Protein AF-A0A7X4BFT6-F1 (afdb_monomer_lite)

Radius of gyration: 25.76 Å; chains: 1; bounding box: 59×89×78 Å

pLDDT: mean 72.89, std 29.06, range [18.12, 98.44]

Secondary structure (DSSP, 8-state):
------------------------------------PPP-------------------------TTS------SS-TTTTT----TT--PPPGGGSHHHHHHH-TTT--HHHHHHHHHHHS--SS--SSTTSSHHHHHHHHHHHHHHHHHHHHTGGGT--BTTTB----PPP--SSPPP-S-HHHHHHHHHHHHHHTT-SEEEEEE--GGGS-SEEEPTTTSSEEE--S-TT--EEEEEE-PPPHHHHHTTTSTTTHHHHHHHHHHHHHHHHHHHHHHHHTT------STTS---PPP------------

Sequence (310 aa):
MLKYHTLSGRCQAGGGRPPARRPGRSGRRGRLLPQQRVGRLRFAMDSTSSPSRRAGSPMDDSTDPGRASATRSPVSDEAADFDIRDDFRRFSQRDDIFCRSFWDPEVRSHRSDMFYETYRTPKLTWRSVDGFTQRDYALRNASWHVTDIFAELRDGDDRREGFLDPYTTVREGPGSVLPVESPEEMAREIKHAAKTLGADLVGITGNDERWLYTHAYSRENEHEKPQEVSTDLGNVIVIAQSMDRELLRTAPSALSGTATGATYSRDTIVLLAIAQYITNLGYRAVASMNDWRWPSRSPSRPGWASTGAT

Foldseek 3Di:
DDDDDDDDDDDDDDDDDDDDDDDDDDDDDDDDDDDDDDDDDDDDDDDDDDDDDDDDDDDPPPPDPFQDDPDDWVQPCVNVVHDDDNNQGAAAQCPPLLLCCQPPPVRPDPVSVVVVCLLVDDPPDFDPDPLGGPVLLVLLNVLQVLQVCQLCVVVVVLGGDQAQAWGDPADAADPDAADDPDPVVVVVVLQVQLVVLPFPDKDKTFDDCSQFHCFTARPVVSDTDHHPDDSPGGMDMDGDDDFDPVQCVPPPGSNVSSSVSNRSSSLVSSLSSSQNVNSHNVDHDIRYHNSTGDDDDDPDPDDPPPPDDD

Structure (mmCIF, N/CA/C/O backbone):
data_AF-A0A7X4BFT6-F1
#
_entry.id   AF-A0A7X4BFT6-F1
#
loop_
_atom_site.group_PDB
_atom_site.id
_atom_site.type_symbol
_atom_site.label_atom_id
_atom_site.label_alt_id
_atom_site.label_comp_id
_atom_site.label_asym_id
_atom_site.label_entity_id
_atom_site.label_seq_id
_atom_site.pdbx_PDB_ins_code
_atom_site.Cartn_x
_atom_site.Cartn_y
_atom_site.Cartn_z
_atom_site.occupancy
_atom_site.B_iso_or_equiv
_atom_site.auth_seq_id
_atom_site.auth_comp_id
_atom_site.auth_asym_id
_atom_site.auth_atom_id
_atom_site.pdbx_PDB_model_num
ATOM 1 N N . MET A 1 1 ? 9.087 -9.918 -3.293 1.00 22.17 1 MET A N 1
ATOM 2 C CA . MET A 1 1 ? 10.463 -9.603 -3.742 1.00 22.17 1 MET A CA 1
ATOM 3 C C . MET A 1 1 ? 11.091 -10.868 -4.338 1.00 22.17 1 MET A C 1
ATOM 5 O O . MET A 1 1 ? 11.149 -11.867 -3.635 1.00 22.17 1 MET A O 1
ATOM 9 N N . LEU A 1 2 ? 11.498 -10.870 -5.616 1.00 18.73 2 LEU A N 1
ATOM 10 C CA . LEU A 1 2 ? 12.224 -11.985 -6.256 1.00 18.73 2 LEU A CA 1
ATOM 11 C C . LEU A 1 2 ? 13.693 -11.578 -6.469 1.00 18.73 2 LEU A C 1
ATOM 13 O O . LEU A 1 2 ? 13.954 -10.532 -7.058 1.00 18.73 2 LEU A O 1
ATOM 17 N N . LYS A 1 3 ? 14.645 -12.406 -6.018 1.00 18.12 3 LYS A N 1
ATOM 18 C CA . LYS A 1 3 ? 16.079 -12.286 -6.336 1.00 18.12 3 LYS A CA 1
ATOM 19 C C . LYS A 1 3 ? 16.427 -13.268 -7.459 1.00 18.12 3 LYS A C 1
ATOM 21 O O . LYS A 1 3 ? 16.129 -14.451 -7.331 1.00 18.12 3 LYS A O 1
ATOM 26 N N . TYR A 1 4 ? 17.120 -12.804 -8.499 1.00 23.53 4 TYR A N 1
ATOM 27 C CA . TYR A 1 4 ? 17.849 -13.669 -9.432 1.00 23.53 4 TYR A CA 1
ATOM 28 C C . TYR A 1 4 ? 19.350 -13.387 -9.333 1.00 23.53 4 TYR A C 1
ATOM 30 O O . TYR A 1 4 ? 19.787 -12.243 -9.457 1.00 23.53 4 TYR A O 1
ATOM 38 N N . HIS A 1 5 ? 20.133 -14.448 -9.137 1.00 18.84 5 HIS A N 1
ATOM 39 C CA . HIS A 1 5 ? 21.564 -14.465 -9.418 1.00 18.84 5 HIS A CA 1
ATOM 40 C C . HIS A 1 5 ? 21.769 -14.932 -10.861 1.00 18.84 5 HIS A C 1
ATOM 42 O O . HIS A 1 5 ? 21.295 -16.001 -11.236 1.00 18.84 5 HIS A O 1
ATOM 48 N N . THR A 1 6 ? 22.525 -14.168 -11.648 1.00 23.06 6 THR A N 1
ATOM 49 C CA . THR A 1 6 ? 23.095 -14.651 -12.913 1.00 23.06 6 THR A CA 1
ATOM 50 C C . THR A 1 6 ? 24.604 -14.478 -12.873 1.00 23.06 6 THR A C 1
ATOM 52 O O . THR A 1 6 ? 25.107 -13.363 -12.732 1.00 23.06 6 THR A O 1
ATOM 55 N N . LEU A 1 7 ? 25.293 -15.613 -12.981 1.00 21.53 7 LEU A N 1
ATOM 56 C CA . LEU A 1 7 ? 26.725 -15.753 -13.219 1.00 21.53 7 LEU A CA 1
ATOM 57 C C . LEU A 1 7 ? 27.085 -15.071 -14.546 1.00 21.53 7 LEU A C 1
ATOM 59 O O . LEU A 1 7 ? 26.496 -15.377 -15.582 1.00 21.53 7 LEU A O 1
ATOM 63 N N . SER A 1 8 ? 28.038 -14.138 -14.524 1.00 26.44 8 SER A N 1
ATOM 64 C CA . SER A 1 8 ? 28.547 -13.487 -15.729 1.00 26.44 8 SER A CA 1
ATOM 65 C C . SER A 1 8 ? 29.699 -14.291 -16.338 1.00 26.44 8 SER A C 1
ATOM 67 O O . SER A 1 8 ? 30.820 -14.308 -15.833 1.00 26.44 8 SER A O 1
ATOM 69 N N . GLY A 1 9 ? 29.427 -14.924 -17.480 1.00 21.36 9 GLY A N 1
ATOM 70 C CA . GLY A 1 9 ? 30.452 -15.242 -18.471 1.00 21.36 9 GLY A CA 1
ATOM 71 C C . GLY A 1 9 ? 30.888 -13.957 -19.181 1.00 21.36 9 GLY A C 1
ATOM 72 O O . GLY A 1 9 ? 30.053 -13.150 -19.591 1.00 21.36 9 GLY A O 1
ATOM 73 N N . ARG A 1 10 ? 32.201 -13.732 -19.267 1.00 22.66 10 ARG A N 1
ATOM 74 C CA . ARG A 1 10 ? 32.819 -12.563 -19.910 1.00 22.66 10 ARG A CA 1
ATOM 75 C C . ARG A 1 10 ? 32.616 -12.595 -21.427 1.00 22.66 10 ARG A C 1
ATOM 77 O O . ARG A 1 10 ? 32.958 -13.591 -22.050 1.00 22.66 10 ARG A O 1
ATOM 84 N N . CYS A 1 11 ? 32.256 -11.453 -22.011 1.00 23.81 11 CYS A N 1
ATOM 85 C CA . CYS A 1 11 ? 32.665 -11.081 -23.368 1.00 23.81 11 CYS A CA 1
ATOM 86 C C . CYS A 1 11 ? 33.078 -9.602 -23.384 1.00 23.81 11 CYS A C 1
ATOM 88 O O . CYS A 1 11 ? 32.318 -8.727 -22.974 1.00 23.81 11 CYS A O 1
ATOM 90 N N . GLN A 1 12 ? 34.314 -9.352 -23.820 1.00 24.42 12 GLN A N 1
ATOM 91 C CA . GLN A 1 12 ? 34.889 -8.035 -24.087 1.00 24.42 12 GLN A CA 1
ATOM 92 C C . GLN A 1 12 ? 34.472 -7.534 -25.477 1.00 24.42 12 GLN A C 1
ATOM 94 O O . GLN A 1 12 ? 34.568 -8.280 -26.444 1.00 24.42 12 GLN A O 1
ATOM 99 N N . ALA A 1 13 ? 34.117 -6.253 -25.563 1.00 27.83 13 ALA A N 1
ATOM 100 C CA . ALA A 1 13 ? 34.325 -5.334 -26.693 1.00 27.83 13 ALA A CA 1
ATOM 101 C C . ALA A 1 13 ? 33.942 -3.936 -26.152 1.00 27.83 13 ALA A C 1
ATOM 103 O O . ALA A 1 13 ? 32.920 -3.815 -25.489 1.00 27.83 13 ALA A O 1
ATOM 104 N N . GLY A 1 14 ? 34.700 -2.843 -26.240 1.00 22.50 14 GLY A N 1
ATOM 105 C CA . GLY A 1 14 ? 35.673 -2.419 -27.237 1.00 22.50 14 GLY A CA 1
ATOM 106 C C . GLY A 1 14 ? 35.083 -1.221 -27.995 1.00 22.50 14 GLY A C 1
ATOM 107 O O . GLY A 1 14 ? 34.263 -1.432 -28.877 1.00 22.50 14 GLY A O 1
ATOM 108 N N . GLY A 1 15 ? 35.493 0.015 -27.663 1.00 25.73 15 GLY A N 1
ATOM 109 C CA . GLY A 1 15 ? 35.395 1.158 -28.591 1.00 25.73 15 GLY A CA 1
ATOM 110 C C . GLY A 1 15 ? 34.730 2.456 -28.099 1.00 25.73 15 GLY A C 1
ATOM 111 O O . GLY A 1 15 ? 33.514 2.580 -28.108 1.00 25.73 15 GLY A O 1
ATOM 112 N N . GLY A 1 16 ? 35.565 3.454 -27.775 1.00 25.67 16 GLY A N 1
ATOM 113 C CA . GLY A 1 16 ? 35.525 4.805 -28.371 1.00 25.67 16 GLY A CA 1
ATOM 114 C C . GLY A 1 16 ? 34.399 5.795 -28.020 1.00 25.67 16 GLY A C 1
ATOM 115 O O . GLY A 1 16 ? 33.336 5.781 -28.626 1.00 25.67 16 GLY A O 1
ATOM 116 N N . ARG A 1 17 ? 34.712 6.785 -27.166 1.00 28.00 17 ARG A N 1
ATOM 117 C CA . ARG A 1 17 ? 34.063 8.120 -27.136 1.00 28.00 17 ARG A CA 1
ATOM 118 C C . ARG A 1 17 ? 34.694 9.056 -28.181 1.00 28.00 17 ARG A C 1
ATOM 120 O O . ARG A 1 17 ? 35.890 8.932 -28.440 1.00 28.00 17 ARG A O 1
ATOM 127 N N . PRO A 1 18 ? 33.950 10.070 -28.664 1.00 32.66 18 PRO A N 1
ATOM 128 C CA . PRO A 1 18 ? 34.399 11.463 -28.471 1.00 32.66 18 PRO A CA 1
ATOM 129 C C . PRO A 1 18 ? 33.254 12.468 -28.137 1.00 32.66 18 PRO A C 1
ATOM 131 O O . PRO A 1 18 ? 32.093 12.064 -28.076 1.00 32.66 18 PRO A O 1
ATOM 134 N N . PRO A 1 19 ? 33.561 13.752 -27.817 1.00 32.84 19 PRO A N 1
ATOM 135 C CA . PRO A 1 19 ? 32.800 14.543 -26.840 1.00 32.84 19 PRO A CA 1
ATOM 136 C C . PRO A 1 19 ? 31.962 15.735 -27.368 1.00 32.84 19 PRO A C 1
ATOM 138 O O . PRO A 1 19 ? 32.215 16.284 -28.432 1.00 32.84 19 PRO A O 1
ATOM 141 N N . ALA A 1 20 ? 31.037 16.156 -26.487 1.00 31.52 20 ALA A N 1
ATOM 142 C CA . ALA A 1 20 ? 30.555 17.503 -26.119 1.00 31.52 20 ALA A CA 1
ATOM 143 C C . ALA A 1 20 ? 30.094 18.540 -27.171 1.00 31.52 20 ALA A C 1
ATOM 145 O O . ALA A 1 20 ? 30.856 18.946 -28.041 1.00 31.52 20 ALA A O 1
ATOM 146 N N . ARG A 1 21 ? 28.922 19.155 -26.903 1.00 27.66 21 ARG A N 1
ATOM 147 C CA . ARG A 1 21 ? 28.660 20.609 -27.056 1.00 27.66 21 ARG A CA 1
ATOM 148 C C . ARG A 1 21 ? 27.380 21.057 -26.316 1.00 27.66 21 ARG A C 1
ATOM 150 O O . ARG A 1 21 ? 26.313 20.496 -26.525 1.00 27.66 21 ARG A O 1
ATOM 157 N N . ARG A 1 22 ? 27.506 22.092 -25.468 1.00 29.17 22 ARG A N 1
ATOM 158 C CA . ARG A 1 22 ? 26.428 23.000 -24.994 1.00 29.17 22 ARG A CA 1
ATOM 159 C C . ARG A 1 22 ? 26.351 24.209 -25.947 1.00 29.17 22 ARG A C 1
ATOM 161 O O . ARG A 1 22 ? 27.384 24.551 -26.525 1.00 29.17 22 ARG A O 1
ATOM 168 N N . PRO A 1 23 ? 25.184 24.858 -26.122 1.00 35.47 23 PRO A N 1
ATOM 169 C CA . PRO A 1 23 ? 24.820 26.093 -25.384 1.00 35.47 23 PRO A CA 1
ATOM 170 C C . PRO A 1 23 ? 23.297 26.121 -25.071 1.00 35.47 23 PRO A C 1
ATOM 172 O O . PRO A 1 23 ? 22.585 25.221 -25.481 1.00 35.47 23 PRO A O 1
ATOM 175 N N . GLY A 1 24 ? 22.658 27.041 -24.347 1.00 26.33 24 GLY A N 1
ATOM 176 C CA . GLY A 1 24 ? 22.956 28.366 -23.814 1.00 26.33 24 GLY A CA 1
ATOM 177 C C . GLY A 1 24 ? 21.690 28.886 -23.093 1.00 26.33 24 GLY A C 1
ATOM 178 O O . GLY A 1 24 ? 20.604 28.334 -23.241 1.00 26.33 24 GLY A O 1
ATOM 179 N N . ARG A 1 25 ? 21.869 29.907 -22.253 1.00 28.00 25 ARG A N 1
ATOM 180 C CA . ARG A 1 25 ? 20.949 30.406 -21.215 1.00 28.00 25 ARG A CA 1
ATOM 181 C C . ARG A 1 25 ? 19.556 30.855 -21.684 1.00 28.00 25 ARG A C 1
ATOM 183 O O . ARG A 1 25 ? 19.413 31.628 -22.624 1.00 28.00 25 ARG A O 1
ATOM 190 N N . SER A 1 26 ? 18.577 30.488 -20.860 1.00 28.27 26 SER A N 1
ATOM 191 C CA . SER A 1 26 ? 17.234 31.052 -20.725 1.00 28.27 26 SER A CA 1
ATOM 192 C C . SER A 1 26 ? 17.245 32.444 -20.085 1.00 28.27 26 SER A C 1
ATOM 194 O O . SER A 1 26 ? 17.932 32.674 -19.088 1.00 28.27 26 SER A O 1
ATOM 196 N N . GLY A 1 27 ? 16.390 33.339 -20.575 1.00 26.56 27 GLY A N 1
ATOM 197 C CA . GLY A 1 27 ? 16.045 34.572 -19.882 1.00 26.56 27 GLY A CA 1
ATOM 198 C C . GLY A 1 27 ? 14.736 35.143 -20.403 1.00 26.56 27 GLY A C 1
ATOM 199 O O . GLY A 1 27 ? 14.731 35.789 -21.442 1.00 26.56 27 GLY A O 1
ATOM 200 N N . ARG A 1 28 ? 13.638 34.942 -19.668 1.00 28.75 28 ARG A N 1
ATOM 201 C CA . ARG A 1 28 ? 12.486 35.854 -19.668 1.00 28.75 28 ARG A CA 1
ATOM 202 C C . ARG A 1 28 ? 11.710 35.705 -18.362 1.00 28.75 28 ARG A C 1
ATOM 204 O O . ARG A 1 28 ? 11.281 34.622 -17.988 1.00 28.75 28 ARG A O 1
ATOM 211 N N . ARG A 1 29 ? 11.614 36.836 -17.663 1.00 27.88 29 ARG A N 1
ATOM 212 C CA . ARG A 1 29 ? 10.881 37.055 -16.417 1.00 27.88 29 ARG A CA 1
ATOM 213 C C . ARG A 1 29 ? 9.381 37.086 -16.711 1.00 27.88 29 ARG A C 1
ATOM 215 O O . ARG A 1 29 ? 8.966 37.827 -17.596 1.00 27.88 29 ARG A O 1
ATOM 222 N N . GLY A 1 30 ? 8.594 36.374 -15.913 1.00 27.38 30 GLY A N 1
ATOM 223 C CA . GLY A 1 30 ? 7.155 36.582 -15.767 1.00 27.38 30 GLY A CA 1
ATOM 224 C C . GLY A 1 30 ? 6.844 36.823 -14.294 1.00 27.38 30 GLY A C 1
ATOM 225 O O . GLY A 1 30 ? 6.956 35.911 -13.485 1.00 27.38 30 GLY A O 1
ATOM 226 N N . ARG A 1 31 ? 6.523 38.073 -13.942 1.00 25.41 31 ARG A N 1
ATOM 227 C CA . ARG A 1 31 ? 5.899 38.441 -12.664 1.00 25.41 31 ARG A CA 1
ATOM 228 C C . ARG A 1 31 ? 4.430 38.035 -12.720 1.00 25.41 31 ARG A C 1
ATOM 230 O O . ARG A 1 31 ? 3.764 38.434 -13.668 1.00 25.41 31 ARG A O 1
ATOM 237 N N . LEU A 1 32 ? 3.927 37.390 -11.672 1.00 26.50 32 LEU A N 1
ATOM 238 C CA . LEU A 1 32 ? 2.518 37.431 -11.278 1.00 26.50 32 LEU A CA 1
ATOM 239 C C . LEU A 1 32 ? 2.424 37.508 -9.744 1.00 26.50 32 LEU A C 1
ATOM 241 O O . LEU A 1 32 ? 3.335 37.113 -9.024 1.00 26.50 32 LEU A O 1
ATOM 245 N N . LEU A 1 33 ? 1.367 38.188 -9.316 1.00 25.41 33 LEU A N 1
ATOM 246 C CA . LEU A 1 33 ? 1.163 38.954 -8.083 1.00 25.41 33 LEU A CA 1
ATOM 247 C C . LEU A 1 33 ? 0.735 38.097 -6.864 1.00 25.41 33 LEU A C 1
ATOM 249 O O . LEU A 1 33 ? 0.430 36.919 -7.030 1.00 25.41 33 LEU A O 1
ATOM 253 N N . PRO A 1 34 ? 0.730 38.668 -5.638 1.00 23.83 34 PRO A N 1
ATOM 254 C CA . PRO A 1 34 ? 0.721 37.912 -4.387 1.00 23.83 34 PRO A CA 1
ATOM 255 C C . PRO A 1 34 ? -0.692 37.510 -3.947 1.00 23.83 34 PRO A C 1
ATOM 257 O O . PRO A 1 34 ? -1.584 38.353 -3.856 1.00 23.83 34 PRO A O 1
ATOM 260 N N . GLN A 1 35 ? -0.878 36.237 -3.592 1.00 26.59 35 GLN A N 1
ATOM 261 C CA . GLN A 1 35 ? -2.076 35.768 -2.896 1.00 26.59 35 GLN A CA 1
ATOM 262 C C . GLN A 1 35 ? -1.846 35.793 -1.380 1.00 26.59 35 GLN A C 1
ATOM 264 O O . GLN A 1 35 ? -1.095 35.011 -0.809 1.00 26.59 35 GLN A O 1
ATOM 269 N N . GLN A 1 36 ? -2.433 36.832 -0.793 1.00 24.69 36 GLN A N 1
ATOM 270 C CA . GLN A 1 36 ? -3.153 36.904 0.477 1.00 24.69 36 GLN A CA 1
ATOM 271 C C . GLN A 1 36 ? -2.744 35.980 1.639 1.00 24.69 36 GLN A C 1
ATOM 273 O O . GLN A 1 36 ? -2.943 34.769 1.649 1.00 24.69 36 GLN A O 1
ATOM 278 N N . ARG A 1 37 ? -2.288 36.649 2.706 1.00 23.25 37 ARG A N 1
ATOM 279 C CA . ARG A 1 37 ? -2.243 36.156 4.084 1.00 23.25 37 ARG A CA 1
ATOM 280 C C . ARG A 1 37 ? -3.656 35.801 4.552 1.00 23.25 37 ARG A C 1
ATOM 282 O O . ARG A 1 37 ? -4.514 36.679 4.586 1.00 23.25 37 ARG A O 1
ATOM 289 N N . VAL A 1 38 ? -3.851 34.575 5.025 1.00 25.00 38 VAL A N 1
ATOM 290 C CA . VAL A 1 38 ? -4.983 34.225 5.891 1.00 25.00 38 VAL A CA 1
ATOM 291 C C . VAL A 1 38 ? -4.451 34.107 7.315 1.00 25.00 38 VAL A C 1
ATOM 293 O O . VAL A 1 38 ? -3.547 33.323 7.604 1.00 25.00 38 VAL A O 1
ATOM 296 N N . GLY A 1 39 ? -4.953 34.981 8.186 1.00 20.97 39 GLY A N 1
ATOM 297 C CA . GLY A 1 39 ? -4.575 35.055 9.589 1.00 20.97 39 GLY A CA 1
ATOM 298 C C . GLY A 1 39 ? -5.041 33.827 10.367 1.00 20.97 39 GLY A C 1
ATOM 299 O O . GLY A 1 39 ? -6.190 33.411 10.260 1.00 20.97 39 GLY A O 1
ATOM 300 N N . ARG A 1 40 ? -4.153 33.273 11.198 1.00 22.55 40 ARG A N 1
ATOM 301 C CA . ARG A 1 40 ? -4.547 32.372 12.284 1.00 22.55 40 ARG A CA 1
ATOM 302 C C . ARG A 1 40 ? -5.015 33.214 13.464 1.00 22.55 40 ARG A C 1
ATOM 304 O O . ARG A 1 40 ? -4.204 33.831 14.151 1.00 22.55 40 ARG A O 1
ATOM 311 N N . LEU A 1 41 ? -6.323 33.215 13.687 1.00 20.28 41 LEU A N 1
ATOM 312 C CA . LEU A 1 41 ? -6.931 33.657 14.933 1.00 20.28 41 LEU A CA 1
ATOM 313 C C . LEU A 1 41 ? -6.592 32.608 16.008 1.00 20.28 41 LEU A C 1
ATOM 315 O O . LEU A 1 41 ? -6.958 31.443 15.879 1.00 20.28 41 LEU A O 1
ATOM 319 N N . ARG A 1 42 ? -5.829 33.002 17.032 1.00 21.42 42 ARG A N 1
ATOM 320 C CA . ARG A 1 42 ? -5.583 32.192 18.232 1.00 21.42 42 ARG A CA 1
ATOM 321 C C . ARG A 1 42 ? -6.608 32.596 19.285 1.00 21.42 42 ARG A C 1
ATOM 323 O O . ARG A 1 42 ? -6.616 33.754 19.688 1.00 21.42 42 ARG A O 1
ATOM 330 N N . PHE A 1 43 ? -7.413 31.650 19.755 1.00 21.16 43 PHE A N 1
ATOM 331 C CA . PHE A 1 43 ? -8.083 31.765 21.046 1.00 21.16 43 PHE A CA 1
ATOM 332 C C . PHE A 1 43 ? -7.354 30.857 22.035 1.00 21.16 43 PHE A C 1
ATOM 334 O O . PHE A 1 43 ? -7.278 29.648 21.838 1.00 21.16 43 PHE A O 1
ATOM 341 N N . ALA A 1 44 ? -6.777 31.475 23.062 1.00 21.36 44 ALA A N 1
ATOM 342 C CA . ALA A 1 44 ? -6.305 30.821 24.269 1.00 21.36 44 ALA A CA 1
ATOM 343 C C . ALA A 1 44 ? -7.340 31.100 25.364 1.00 21.36 44 ALA A C 1
ATOM 345 O O . ALA A 1 44 ? -7.754 32.248 25.528 1.00 21.36 44 ALA A O 1
ATOM 346 N N . MET A 1 45 ? -7.750 30.071 26.101 1.00 22.94 45 MET A N 1
ATOM 347 C CA . MET A 1 45 ? -8.300 30.256 27.440 1.00 22.94 45 MET A CA 1
ATOM 348 C C . MET A 1 45 ? -7.330 29.634 28.434 1.00 22.94 45 MET A C 1
ATOM 350 O O . MET A 1 45 ? -7.073 28.432 28.400 1.00 22.94 45 MET A O 1
ATOM 354 N N . ASP A 1 46 ? -6.786 30.506 29.277 1.00 21.84 46 ASP A N 1
ATOM 355 C CA . ASP A 1 46 ? -6.078 30.184 30.505 1.00 21.84 46 ASP A CA 1
ATOM 356 C C . ASP A 1 46 ? -7.054 29.636 31.549 1.00 21.84 46 ASP A C 1
ATOM 358 O O . ASP A 1 46 ? -8.128 30.198 31.772 1.00 21.84 46 ASP A O 1
ATOM 362 N N . SER A 1 47 ? -6.611 28.631 32.296 1.00 24.25 47 SER A N 1
ATOM 363 C CA . SER A 1 47 ? -6.976 28.521 33.706 1.00 24.25 47 SER A CA 1
ATOM 364 C C . SER A 1 47 ? -5.783 27.986 34.491 1.00 24.25 47 SER A C 1
ATOM 366 O O . SER A 1 47 ? -5.436 26.806 34.444 1.00 24.25 47 SER A O 1
ATOM 368 N N . THR A 1 48 ? -5.138 28.910 35.189 1.00 23.12 48 THR A N 1
ATOM 369 C CA . THR A 1 48 ? -4.072 28.725 36.169 1.00 23.12 48 THR A CA 1
ATOM 370 C C . THR A 1 48 ? -4.569 28.024 37.434 1.00 23.12 48 THR A C 1
ATOM 372 O O . THR A 1 48 ? -5.569 28.467 37.992 1.00 23.12 48 THR A O 1
ATOM 375 N N . SER A 1 49 ? -3.799 27.067 37.969 1.00 24.67 49 SER A N 1
ATOM 376 C CA . SER A 1 49 ? -3.371 27.081 39.384 1.00 24.67 49 SER A CA 1
ATOM 377 C C . S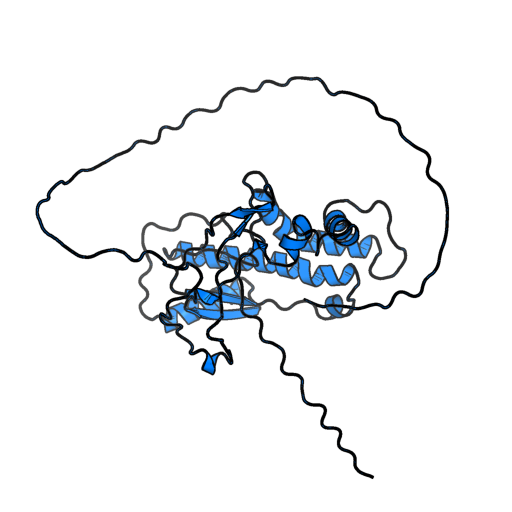ER A 1 49 ? -2.432 25.910 39.738 1.00 24.67 49 SER A C 1
ATOM 379 O O . SER A 1 49 ? -2.755 24.743 39.550 1.00 24.67 49 SER A O 1
ATOM 381 N N . SER A 1 50 ? -1.281 26.257 40.309 1.00 23.73 50 SER A N 1
ATOM 382 C CA . SER A 1 50 ? -0.353 25.483 41.167 1.00 23.73 50 SER A CA 1
ATOM 383 C C . SER A 1 50 ? -0.025 26.407 42.367 1.00 23.73 50 SER A C 1
ATOM 385 O O . SER A 1 50 ? -0.334 27.596 42.220 1.00 23.73 50 SER A O 1
ATOM 387 N N . PRO A 1 51 ? 0.596 26.006 43.514 1.00 39.91 51 PRO A N 1
ATOM 388 C CA . PRO A 1 51 ? 1.657 24.985 43.724 1.00 39.91 51 PRO A CA 1
ATOM 389 C C . PRO A 1 51 ? 1.468 24.167 45.056 1.00 39.91 51 PRO A C 1
ATOM 391 O O . PRO A 1 51 ? 0.431 24.296 45.684 1.00 39.91 51 PRO A O 1
ATOM 394 N N . SER A 1 52 ? 2.331 23.290 45.614 1.00 25.22 52 SER A N 1
ATOM 395 C CA . SER A 1 52 ? 3.802 23.206 45.681 1.00 25.22 52 SER A CA 1
ATOM 396 C C . SER A 1 52 ? 4.329 21.886 46.328 1.00 25.22 52 SER A C 1
ATOM 398 O O . SER A 1 52 ? 3.689 21.400 47.254 1.00 25.22 52 SER A O 1
ATOM 400 N N . ARG A 1 53 ? 5.566 21.479 45.939 1.00 27.42 53 ARG A N 1
ATOM 401 C CA . ARG A 1 53 ? 6.699 20.834 46.699 1.00 27.42 53 ARG A CA 1
ATOM 402 C C . ARG A 1 53 ? 6.512 19.397 47.267 1.00 27.42 53 ARG A C 1
ATOM 404 O O . ARG A 1 53 ? 5.471 19.100 47.813 1.00 27.42 53 ARG A O 1
ATOM 411 N N . ARG A 1 54 ? 7.491 18.463 47.276 1.00 26.47 54 ARG A N 1
ATOM 412 C CA . ARG A 1 54 ? 8.974 18.496 47.153 1.00 26.47 54 ARG A CA 1
ATOM 413 C C . ARG A 1 54 ? 9.567 17.074 46.902 1.00 26.47 54 ARG A C 1
ATOM 415 O O . ARG A 1 54 ? 9.061 16.117 47.463 1.00 26.47 54 ARG A O 1
ATOM 422 N N . ALA A 1 55 ? 10.719 17.051 46.211 1.00 26.00 55 ALA A N 1
ATOM 423 C CA . ALA A 1 55 ? 11.929 16.204 46.360 1.00 26.00 55 ALA A CA 1
ATOM 424 C C . ALA A 1 55 ? 11.962 14.684 46.022 1.00 26.00 55 ALA A C 1
ATOM 426 O O . ALA A 1 55 ? 11.489 13.862 46.793 1.00 26.00 55 ALA A O 1
ATOM 427 N N . GLY A 1 56 ? 12.776 14.342 45.002 1.00 23.45 56 GLY A N 1
ATOM 428 C CA . GLY A 1 56 ? 13.961 13.476 45.181 1.00 23.45 56 GLY A CA 1
ATOM 429 C C . GLY A 1 56 ? 14.014 12.116 44.460 1.00 23.45 56 GLY A C 1
ATOM 430 O O . GLY A 1 56 ? 13.543 11.140 45.029 1.00 23.45 56 GLY A O 1
ATOM 431 N N . SER A 1 57 ? 14.686 12.035 43.296 1.00 27.97 57 SER A N 1
ATOM 432 C CA . SER A 1 57 ? 15.715 11.025 42.895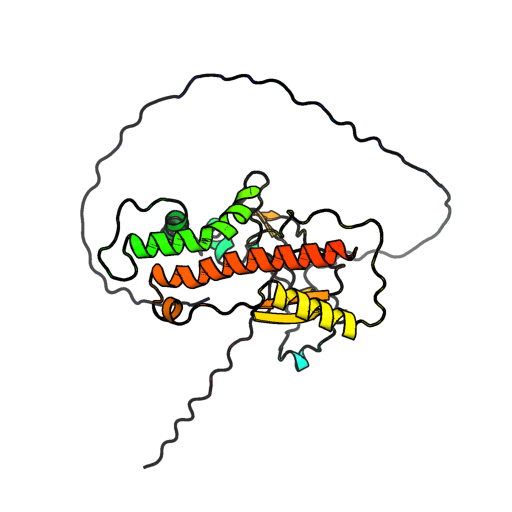 1.00 27.97 57 SER A CA 1
ATOM 433 C C . SER A 1 57 ? 15.933 11.009 41.362 1.00 27.97 57 SER A C 1
ATOM 435 O O . SER A 1 57 ? 15.034 11.427 40.634 1.00 27.97 57 SER A O 1
ATOM 437 N N . PRO A 1 58 ? 17.134 10.642 40.863 1.00 31.50 58 PRO A N 1
ATOM 438 C CA . PRO A 1 58 ? 17.634 11.087 39.561 1.00 31.50 58 PRO A CA 1
ATOM 439 C C . PRO A 1 58 ? 17.150 10.231 38.383 1.00 31.50 58 PRO A C 1
ATOM 441 O O . PRO A 1 58 ? 17.025 9.014 38.492 1.00 31.50 58 PRO A O 1
ATOM 444 N N . MET A 1 59 ? 16.916 10.910 37.257 1.00 26.59 59 MET A N 1
ATOM 445 C CA . MET A 1 59 ? 16.601 10.321 35.959 1.00 26.59 59 MET A CA 1
ATOM 446 C C . MET A 1 59 ? 17.824 9.611 35.368 1.00 26.59 59 MET A C 1
ATOM 448 O O . MET A 1 59 ? 18.846 10.248 35.115 1.00 26.59 59 MET A O 1
ATOM 452 N N . ASP A 1 60 ? 17.679 8.315 35.113 1.00 28.86 60 ASP A N 1
ATOM 453 C CA . ASP A 1 60 ? 18.357 7.619 34.021 1.00 28.86 60 ASP A CA 1
ATOM 454 C C . ASP A 1 60 ? 17.419 7.711 32.810 1.00 28.86 60 ASP A C 1
ATOM 456 O O . ASP A 1 60 ? 16.439 6.974 32.709 1.00 28.86 60 ASP A O 1
ATOM 460 N N . ASP A 1 61 ? 17.650 8.716 31.965 1.00 34.50 61 ASP A N 1
ATOM 461 C CA . ASP A 1 61 ? 17.000 8.841 30.662 1.00 34.50 61 ASP A CA 1
ATOM 462 C C . ASP A 1 61 ? 17.920 8.219 29.610 1.00 34.50 61 ASP A C 1
ATOM 464 O O . ASP A 1 61 ? 18.744 8.879 28.975 1.00 34.50 61 ASP A O 1
ATOM 468 N N . SER A 1 62 ? 17.806 6.903 29.480 1.00 31.69 62 SER A N 1
ATOM 469 C CA . SER A 1 62 ? 18.284 6.145 28.329 1.00 31.69 62 SER A CA 1
ATOM 470 C C . SER A 1 62 ? 17.133 5.309 27.773 1.00 31.69 62 SER A C 1
ATOM 472 O O . SER A 1 62 ? 17.177 4.084 27.672 1.00 31.69 62 SER A O 1
ATOM 474 N N . THR A 1 63 ? 16.049 5.996 27.415 1.00 36.12 63 THR A N 1
ATOM 475 C CA . THR A 1 63 ? 14.929 5.373 26.710 1.00 36.12 63 THR A CA 1
ATOM 476 C C . THR A 1 63 ? 15.331 5.169 25.246 1.00 36.12 63 THR A C 1
ATOM 478 O O . THR A 1 63 ? 15.193 6.069 24.422 1.00 36.12 63 THR A O 1
ATOM 481 N N . ASP A 1 64 ? 15.887 3.997 24.922 1.00 38.78 64 ASP A N 1
ATOM 482 C CA . ASP A 1 64 ? 16.116 3.558 23.540 1.00 38.78 64 ASP A CA 1
ATOM 483 C C . ASP A 1 64 ? 14.766 3.529 22.792 1.00 38.78 64 ASP A C 1
ATOM 485 O O . ASP A 1 64 ? 13.911 2.698 23.123 1.00 38.78 64 ASP A O 1
ATOM 489 N N . PRO A 1 65 ? 14.543 4.388 21.777 1.00 42.41 65 PRO A N 1
ATOM 490 C CA . PRO A 1 65 ? 13.298 4.397 21.010 1.00 42.41 65 PRO A CA 1
ATOM 491 C C . PRO A 1 65 ? 13.081 3.098 20.207 1.00 42.41 65 PRO A C 1
ATOM 493 O O . PRO A 1 65 ? 12.026 2.917 19.599 1.00 42.41 65 PRO A O 1
ATOM 496 N N . GLY A 1 66 ? 14.063 2.186 20.191 1.00 39.28 66 GLY A N 1
ATOM 497 C CA . GLY A 1 66 ? 14.013 0.898 19.507 1.00 39.28 66 GLY A CA 1
ATOM 498 C C . GLY A 1 66 ? 13.428 -0.271 20.305 1.00 39.28 66 GLY A C 1
ATOM 499 O O . GLY A 1 66 ? 13.160 -1.310 19.696 1.00 39.28 66 GLY A O 1
ATOM 500 N N . ARG A 1 67 ? 13.209 -0.152 21.625 1.00 41.09 67 ARG A N 1
ATOM 501 C CA . ARG A 1 67 ? 12.720 -1.273 22.450 1.00 41.09 67 ARG A CA 1
ATOM 502 C C . ARG A 1 67 ? 11.210 -1.173 22.673 1.00 41.09 67 ARG A C 1
ATOM 504 O O . ARG A 1 67 ? 10.743 -0.467 23.560 1.00 41.09 67 ARG A O 1
ATOM 511 N N . ALA A 1 68 ? 10.440 -1.883 21.850 1.00 45.72 68 ALA A N 1
ATOM 512 C CA . ALA A 1 68 ? 8.983 -1.908 21.947 1.00 45.72 68 ALA A CA 1
ATOM 513 C C . ALA A 1 68 ? 8.521 -2.459 23.313 1.00 45.72 68 ALA A C 1
ATOM 515 O O . ALA A 1 68 ? 8.847 -3.587 23.682 1.00 45.72 68 ALA A O 1
ATOM 516 N N . SER A 1 69 ? 7.737 -1.670 24.055 1.00 40.81 69 SER A N 1
ATOM 517 C CA . SER A 1 69 ? 6.946 -2.160 25.188 1.00 40.81 69 SER A CA 1
ATOM 518 C C . SER A 1 69 ? 5.840 -3.061 24.643 1.00 40.81 69 SER A C 1
ATOM 520 O O . SER A 1 69 ? 4.982 -2.608 23.885 1.00 40.81 69 SER A O 1
ATOM 522 N N . ALA A 1 70 ? 5.874 -4.341 25.013 1.00 46.22 70 ALA A N 1
ATOM 523 C CA . ALA A 1 70 ? 4.886 -5.343 24.634 1.00 46.22 70 ALA A CA 1
ATOM 524 C C . ALA A 1 70 ? 3.514 -5.007 25.242 1.00 46.22 70 ALA A C 1
ATOM 526 O O . ALA A 1 70 ? 3.168 -5.458 26.333 1.00 46.22 70 ALA A O 1
ATOM 527 N N . THR A 1 71 ? 2.716 -4.210 24.535 1.00 41.47 71 THR A N 1
ATOM 528 C CA . THR A 1 71 ? 1.359 -3.859 24.961 1.00 41.47 71 THR A CA 1
ATOM 529 C C . THR A 1 71 ? 0.352 -4.304 23.900 1.00 41.47 71 THR A C 1
ATOM 531 O O . THR A 1 71 ? 0.112 -3.611 22.924 1.00 41.47 71 THR A O 1
ATOM 534 N N . ARG A 1 72 ? -0.208 -5.502 24.144 1.00 42.78 72 ARG A N 1
ATOM 535 C CA . ARG A 1 72 ? -1.448 -6.104 23.604 1.00 42.78 72 ARG A CA 1
ATOM 536 C C . ARG A 1 72 ? -1.665 -6.055 22.081 1.00 42.78 72 ARG A C 1
ATOM 538 O O . ARG A 1 72 ? -2.418 -5.229 21.579 1.00 42.78 72 ARG A O 1
ATOM 545 N N . SER A 1 73 ? -1.167 -7.082 21.391 1.00 45.91 73 SER A N 1
ATOM 546 C CA . SER A 1 73 ? -1.719 -7.512 20.097 1.00 45.91 73 SER A CA 1
ATOM 547 C C . SER A 1 73 ? -2.961 -8.401 20.334 1.00 45.91 73 SER A C 1
ATOM 549 O O . SER A 1 73 ? -2.910 -9.263 21.216 1.00 45.91 73 SER A O 1
ATOM 551 N N . PRO A 1 74 ? -4.100 -8.219 19.631 1.00 51.91 74 PRO A N 1
ATOM 552 C CA . PRO A 1 74 ? -5.305 -9.037 19.838 1.00 51.91 74 PRO A CA 1
ATOM 553 C C . PRO A 1 74 ? -5.208 -10.454 19.247 1.00 51.91 74 PRO A C 1
ATOM 555 O O . PRO A 1 74 ? -6.086 -11.278 19.493 1.00 51.91 74 PRO A O 1
ATOM 558 N N . VAL A 1 75 ? -4.139 -10.751 18.504 1.00 60.59 75 VAL A N 1
ATOM 559 C CA . VAL A 1 75 ? -3.736 -12.099 18.090 1.00 60.59 75 VAL A CA 1
ATOM 560 C C . VAL A 1 75 ? -2.370 -12.343 18.721 1.00 60.59 75 VAL A C 1
ATOM 562 O O . VAL A 1 75 ? -1.481 -11.504 18.574 1.00 60.59 75 VAL A O 1
ATOM 565 N N . SER A 1 76 ? -2.208 -13.434 19.471 1.00 72.19 76 SER A N 1
ATOM 566 C CA . SER A 1 76 ? -0.895 -13.763 20.032 1.00 72.19 76 SER A CA 1
ATOM 567 C C . SER A 1 76 ? 0.080 -14.103 18.898 1.00 72.19 76 SER A C 1
ATOM 569 O O . SER A 1 76 ? -0.347 -14.564 17.836 1.00 72.19 76 SER A O 1
ATOM 571 N N . ASP A 1 77 ? 1.377 -13.871 19.095 1.00 83.81 77 ASP A N 1
ATOM 572 C CA . ASP A 1 77 ? 2.390 -14.154 18.068 1.00 83.81 77 ASP A CA 1
ATOM 573 C C . ASP A 1 77 ? 2.341 -15.619 17.617 1.00 83.81 77 ASP A C 1
ATOM 575 O O . ASP A 1 77 ? 2.478 -15.914 16.432 1.00 83.81 77 ASP A O 1
ATOM 579 N N . GLU A 1 78 ? 2.010 -16.527 18.536 1.00 81.38 78 GLU A N 1
ATOM 580 C CA . GLU A 1 78 ? 1.817 -17.949 18.258 1.00 81.38 78 GLU A CA 1
ATOM 581 C C . GLU A 1 78 ? 0.636 -18.196 17.313 1.00 81.38 78 GLU A C 1
ATOM 583 O O . GLU A 1 78 ? 0.735 -19.005 16.393 1.00 81.38 78 GLU A O 1
ATOM 588 N N . ALA A 1 79 ? -0.481 -17.487 17.500 1.00 83.19 79 ALA A N 1
ATOM 589 C CA . ALA A 1 79 ? -1.638 -17.597 16.614 1.00 83.19 79 ALA A CA 1
ATOM 590 C C . ALA A 1 79 ? -1.362 -17.009 15.217 1.00 83.19 79 ALA A C 1
ATOM 592 O O . ALA A 1 79 ? -1.996 -17.420 14.242 1.00 83.19 79 ALA A O 1
ATOM 593 N N . ALA A 1 80 ? -0.408 -16.079 15.113 1.00 82.12 80 ALA A N 1
ATOM 594 C CA . ALA A 1 80 ? 0.081 -15.529 13.852 1.00 82.12 80 ALA A CA 1
ATOM 595 C C . ALA A 1 80 ? 1.254 -16.324 13.236 1.00 82.12 80 ALA A C 1
ATOM 597 O O . ALA A 1 80 ? 1.680 -15.989 12.128 1.00 82.12 80 ALA A O 1
ATOM 598 N N . ASP A 1 81 ? 1.742 -17.380 13.905 1.00 87.19 81 ASP A N 1
ATOM 599 C CA . ASP A 1 81 ? 2.923 -18.163 13.500 1.00 87.19 81 ASP A CA 1
ATOM 600 C C . ASP A 1 81 ? 4.182 -17.278 13.356 1.00 87.19 81 ASP A C 1
ATOM 602 O O . ASP A 1 81 ? 4.991 -17.429 12.435 1.00 87.19 81 ASP A O 1
ATOM 606 N N . PHE A 1 82 ? 4.321 -16.292 14.250 1.00 88.19 82 PHE A N 1
ATOM 607 C CA . PHE A 1 82 ? 5.478 -15.408 14.332 1.00 88.19 82 PHE A CA 1
ATOM 608 C C . PHE A 1 82 ? 6.446 -15.865 15.427 1.00 88.19 82 PHE A C 1
ATOM 610 O O . PHE A 1 82 ? 6.099 -15.928 16.600 1.00 88.19 82 PHE A O 1
ATOM 617 N N . ASP A 1 83 ? 7.696 -16.115 15.034 1.00 89.50 83 ASP A N 1
ATOM 618 C CA . ASP A 1 83 ? 8.834 -16.280 15.944 1.00 89.50 83 ASP A CA 1
ATOM 619 C C . ASP A 1 83 ? 9.552 -14.927 16.089 1.00 89.50 83 ASP A C 1
ATOM 621 O O . ASP A 1 83 ? 10.401 -14.558 15.267 1.00 89.50 83 ASP A O 1
ATOM 625 N N . ILE A 1 84 ? 9.128 -14.132 17.079 1.00 86.94 84 ILE A N 1
ATOM 626 C CA . ILE A 1 84 ? 9.697 -12.809 17.362 1.00 86.94 84 ILE A CA 1
ATOM 627 C C . ILE A 1 84 ? 10.822 -12.954 18.381 1.00 86.94 84 ILE A C 1
ATOM 629 O O . ILE A 1 84 ? 10.608 -13.361 19.519 1.00 86.94 84 ILE A O 1
ATOM 633 N N . ARG A 1 85 ? 12.031 -12.576 17.971 1.00 90.12 85 ARG A N 1
ATOM 634 C CA . ARG A 1 85 ? 13.218 -12.611 18.828 1.00 90.12 85 ARG A CA 1
ATOM 635 C C . ARG A 1 85 ? 13.288 -11.400 19.754 1.00 90.12 85 ARG A C 1
ATOM 637 O O . ARG A 1 85 ? 12.800 -10.324 19.415 1.00 90.12 85 ARG A O 1
ATOM 644 N N . ASP A 1 86 ? 14.001 -11.555 20.867 1.00 90.69 86 ASP A N 1
ATOM 645 C CA . ASP A 1 86 ? 14.219 -10.495 21.864 1.00 90.69 86 ASP A CA 1
ATOM 646 C C . ASP A 1 86 ? 14.954 -9.261 21.313 1.00 90.69 86 ASP A C 1
ATOM 648 O O . ASP A 1 86 ? 14.851 -8.166 21.868 1.00 90.69 86 ASP A O 1
ATOM 652 N N . ASP A 1 87 ? 15.715 -9.429 20.229 1.00 92.56 87 ASP A N 1
ATOM 653 C CA . ASP A 1 87 ? 16.449 -8.365 19.546 1.00 92.56 87 ASP A CA 1
ATOM 654 C C . ASP A 1 87 ? 15.653 -7.709 18.408 1.00 92.56 87 ASP A C 1
ATOM 656 O O . ASP A 1 87 ? 16.193 -6.856 17.699 1.00 92.56 87 ASP A O 1
ATOM 660 N N . PHE A 1 88 ? 14.378 -8.075 18.227 1.00 92.19 88 PHE A N 1
ATOM 661 C CA . PHE A 1 88 ? 13.523 -7.468 17.217 1.00 92.19 88 PHE A CA 1
ATOM 662 C C . PHE A 1 88 ? 13.389 -5.961 17.449 1.00 92.19 88 PHE A C 1
ATOM 664 O O . PHE A 1 88 ? 13.031 -5.494 18.532 1.00 92.19 88 PHE A O 1
ATOM 671 N N . ARG A 1 89 ? 13.621 -5.192 16.384 1.00 91.62 89 ARG A N 1
ATOM 672 C CA . ARG A 1 89 ? 13.446 -3.740 16.363 1.00 91.62 89 ARG A CA 1
ATOM 673 C C . ARG A 1 89 ? 12.530 -3.347 15.220 1.00 91.62 89 ARG A C 1
ATOM 675 O O . ARG A 1 89 ? 12.523 -3.974 14.154 1.00 91.62 89 ARG A O 1
ATOM 682 N N . ARG A 1 90 ? 11.783 -2.266 15.436 1.00 90.88 90 ARG A N 1
ATOM 683 C CA . ARG A 1 90 ? 11.051 -1.599 14.359 1.00 90.88 90 ARG A CA 1
ATOM 684 C C . ARG A 1 90 ? 12.034 -1.144 13.279 1.00 90.88 90 ARG A C 1
ATOM 686 O O . ARG A 1 90 ? 13.195 -0.848 13.550 1.00 90.88 90 ARG A O 1
ATOM 693 N N . PHE A 1 91 ? 11.556 -1.128 12.044 1.00 93.25 91 PHE A N 1
ATOM 694 C CA . PHE A 1 91 ? 12.380 -0.905 10.861 1.00 93.25 91 PHE A CA 1
ATOM 695 C C . PHE A 1 91 ? 12.216 0.534 10.364 1.00 93.25 91 PHE A C 1
ATOM 697 O O . PHE A 1 91 ? 11.102 1.052 10.386 1.00 93.25 91 PHE A O 1
ATOM 704 N N . SER A 1 92 ? 13.286 1.174 9.896 1.00 94.44 92 SER A N 1
ATOM 705 C CA . SER A 1 92 ? 13.188 2.484 9.244 1.00 94.44 92 SER A CA 1
ATOM 706 C C . SER A 1 92 ? 12.841 2.316 7.772 1.00 94.44 92 SER A C 1
ATOM 708 O O . SER A 1 92 ? 13.475 1.520 7.082 1.00 94.44 92 SER A O 1
ATOM 710 N N . GLN A 1 93 ? 11.877 3.078 7.244 1.00 94.69 93 GLN A N 1
ATOM 711 C CA . GLN A 1 93 ? 11.549 3.006 5.816 1.00 94.69 93 GLN A CA 1
ATOM 712 C C . GLN A 1 93 ? 12.755 3.369 4.937 1.00 94.69 93 GLN A C 1
ATOM 714 O O . GLN A 1 93 ? 12.887 2.850 3.830 1.00 94.69 93 GLN A O 1
ATOM 719 N N . ARG A 1 94 ? 13.681 4.200 5.439 1.00 95.00 94 ARG A N 1
ATOM 720 C CA . ARG A 1 94 ? 14.933 4.551 4.752 1.00 95.00 94 ARG A CA 1
ATOM 721 C C . ARG A 1 94 ? 15.788 3.328 4.414 1.00 95.00 94 ARG A C 1
ATOM 723 O O . ARG A 1 94 ? 16.490 3.350 3.401 1.00 95.00 94 ARG A O 1
ATOM 730 N N . ASP A 1 95 ? 15.707 2.275 5.223 1.00 95.00 95 ASP A N 1
ATOM 731 C CA . ASP A 1 95 ? 16.488 1.049 5.056 1.00 95.00 95 ASP A CA 1
ATOM 732 C C . ASP A 1 95 ? 15.831 0.040 4.102 1.00 95.00 95 ASP A C 1
ATOM 734 O O . ASP A 1 95 ? 16.435 -0.989 3.778 1.00 95.00 95 ASP A O 1
ATOM 738 N N . ASP A 1 96 ? 14.614 0.315 3.615 1.00 94.06 96 ASP A N 1
ATOM 739 C CA . ASP A 1 96 ? 13.998 -0.484 2.557 1.00 94.06 96 ASP A CA 1
ATOM 740 C C . ASP A 1 96 ? 14.865 -0.466 1.287 1.00 94.06 96 ASP A C 1
ATOM 742 O O . ASP A 1 96 ? 15.536 0.519 0.979 1.00 94.06 96 ASP A O 1
ATOM 746 N N . ILE A 1 97 ? 14.863 -1.562 0.521 1.00 94.25 97 ILE A N 1
ATOM 747 C CA . ILE A 1 97 ? 15.749 -1.699 -0.641 1.00 94.25 97 ILE A CA 1
ATOM 748 C C . ILE A 1 97 ? 15.464 -0.655 -1.730 1.00 94.25 97 ILE A C 1
ATOM 750 O O . ILE A 1 97 ? 16.395 -0.224 -2.416 1.00 94.25 97 ILE A O 1
ATOM 754 N N . PHE A 1 98 ? 14.206 -0.227 -1.889 1.00 92.88 98 PHE A N 1
ATOM 755 C CA . PHE A 1 98 ? 13.845 0.815 -2.841 1.00 92.88 98 PHE A CA 1
ATOM 756 C C . PHE A 1 98 ? 14.401 2.164 -2.383 1.00 92.88 98 PHE A C 1
ATOM 758 O O . PHE A 1 98 ? 14.990 2.874 -3.195 1.00 92.88 98 PHE A O 1
ATOM 765 N N . CYS A 1 99 ? 14.334 2.479 -1.090 1.00 94.75 99 CYS A N 1
ATOM 766 C CA . CYS A 1 99 ? 14.922 3.695 -0.522 1.00 94.75 99 CYS A CA 1
ATOM 767 C C . CYS A 1 99 ? 16.458 3.665 -0.586 1.00 94.75 99 CYS A C 1
ATOM 769 O O . CYS A 1 99 ? 17.077 4.577 -1.136 1.00 94.75 99 CYS A O 1
ATOM 771 N N . ARG A 1 100 ? 17.088 2.574 -0.128 1.00 96.12 100 ARG A N 1
ATOM 772 C CA . ARG A 1 100 ? 18.549 2.368 -0.168 1.00 96.12 100 ARG A CA 1
ATOM 773 C C . ARG A 1 100 ? 19.132 2.502 -1.566 1.00 96.12 100 ARG A C 1
ATOM 775 O O . ARG A 1 100 ? 20.236 3.006 -1.719 1.00 96.12 100 ARG A O 1
ATOM 782 N N . SER A 1 101 ? 18.389 2.126 -2.603 1.00 95.00 101 SER A N 1
ATOM 783 C CA . SER A 1 101 ? 18.859 2.279 -3.983 1.00 95.00 101 SER A CA 1
ATOM 784 C C . SER A 1 101 ? 19.070 3.734 -4.444 1.00 95.00 101 SER A C 1
ATOM 786 O O . SER A 1 101 ? 19.639 3.930 -5.519 1.00 95.00 101 SER A O 1
ATOM 788 N N . PHE A 1 102 ? 18.664 4.732 -3.646 1.00 93.25 102 PHE A N 1
ATOM 789 C CA . PHE A 1 102 ? 18.948 6.154 -3.873 1.00 93.25 102 PHE A CA 1
ATOM 790 C C . PHE A 1 102 ? 20.151 6.671 -3.073 1.00 93.25 102 PHE A C 1
ATOM 792 O O . PHE A 1 102 ? 20.949 7.425 -3.624 1.00 93.25 102 PHE A O 1
ATOM 799 N N . TRP A 1 103 ? 20.336 6.237 -1.825 1.00 94.38 103 TRP A N 1
ATOM 800 C CA . TRP A 1 103 ? 21.309 6.859 -0.914 1.00 94.38 103 TRP A CA 1
ATOM 801 C C . TRP A 1 103 ? 22.474 5.953 -0.507 1.00 94.38 103 TRP A C 1
ATOM 803 O O . TRP A 1 103 ? 23.542 6.441 -0.141 1.00 94.38 103 TRP A O 1
ATOM 813 N N . ASP A 1 104 ? 22.285 4.634 -0.546 1.00 95.62 104 ASP A N 1
ATOM 814 C CA . ASP A 1 104 ? 23.262 3.672 -0.052 1.00 95.62 104 ASP A CA 1
ATOM 815 C C . ASP A 1 104 ? 24.227 3.264 -1.177 1.00 95.62 104 ASP A C 1
ATOM 817 O O . ASP A 1 104 ? 23.795 2.620 -2.140 1.00 95.62 104 ASP A O 1
ATOM 821 N N . PRO A 1 105 ? 25.531 3.586 -1.082 1.00 95.19 105 PRO A N 1
ATOM 822 C CA . PRO A 1 105 ? 26.509 3.240 -2.111 1.00 95.19 105 PRO A CA 1
ATOM 823 C C . PRO A 1 105 ? 26.717 1.727 -2.289 1.00 95.19 105 PRO A C 1
ATOM 825 O O . PRO A 1 105 ? 27.225 1.316 -3.331 1.00 95.19 105 PRO A O 1
ATOM 828 N N . GLU A 1 106 ? 26.330 0.889 -1.321 1.00 96.00 106 GLU A N 1
ATOM 829 C CA . GLU A 1 106 ? 26.389 -0.572 -1.460 1.00 96.00 106 GLU A CA 1
ATOM 830 C C . GLU A 1 106 ? 25.260 -1.126 -2.344 1.00 96.00 106 GLU A C 1
ATOM 832 O O . GLU A 1 106 ? 25.400 -2.193 -2.947 1.00 96.00 106 GLU A O 1
ATOM 837 N N . VAL A 1 107 ? 24.133 -0.410 -2.430 1.00 94.94 107 VAL A N 1
ATOM 838 C CA . VAL A 1 107 ? 22.935 -0.833 -3.174 1.00 94.94 107 VAL A CA 1
ATOM 839 C C . VAL A 1 107 ? 22.795 -0.070 -4.487 1.00 94.94 107 VAL A C 1
ATOM 841 O O . VAL A 1 107 ? 22.460 -0.657 -5.524 1.00 94.94 107 VAL A O 1
ATOM 844 N N . ARG A 1 108 ? 23.029 1.243 -4.457 1.00 94.56 108 ARG A N 1
ATOM 845 C CA . ARG A 1 108 ? 22.891 2.117 -5.615 1.00 94.56 108 ARG A CA 1
ATOM 846 C C . ARG A 1 108 ? 23.931 1.771 -6.669 1.00 94.56 108 ARG A C 1
ATOM 848 O O . ARG A 1 108 ? 25.133 1.734 -6.431 1.00 94.56 108 ARG A O 1
ATOM 855 N N . SER A 1 109 ? 23.456 1.550 -7.884 1.00 95.00 109 SER A N 1
ATOM 856 C CA . SER A 1 109 ? 24.291 1.259 -9.039 1.00 95.00 109 SER A CA 1
ATOM 857 C C . SER A 1 109 ? 23.705 1.894 -10.291 1.00 95.00 109 SER A C 1
ATOM 859 O O . SER A 1 109 ? 22.525 2.231 -10.349 1.00 95.00 109 SER A O 1
ATOM 861 N N . HIS A 1 110 ? 24.492 1.934 -11.365 1.00 92.94 110 HIS A N 1
ATOM 862 C CA . HIS A 1 110 ? 23.976 2.356 -12.666 1.00 92.94 110 HIS A CA 1
ATOM 863 C C . HIS A 1 110 ? 22.725 1.560 -13.094 1.00 92.94 110 HIS A C 1
ATOM 865 O O . HIS A 1 110 ? 21.837 2.098 -13.745 1.00 92.94 110 HIS A O 1
ATOM 871 N N . ARG A 1 111 ? 22.608 0.281 -12.703 1.00 89.00 111 ARG A N 1
ATOM 872 C CA . ARG A 1 111 ? 21.429 -0.539 -13.021 1.00 89.00 111 ARG A CA 1
ATOM 873 C C . ARG A 1 111 ? 20.185 -0.129 -12.232 1.00 89.00 111 ARG A C 1
ATOM 875 O O . ARG A 1 111 ? 19.099 -0.185 -12.802 1.00 89.00 111 ARG A O 1
ATOM 882 N N . SER A 1 112 ? 20.321 0.260 -10.962 1.00 89.25 112 SER A N 1
ATOM 883 C CA . SER A 1 112 ? 19.182 0.759 -10.180 1.00 89.25 112 SER A CA 1
ATOM 884 C C . SER A 1 112 ? 18.737 2.129 -10.682 1.00 89.25 112 SER A C 1
ATOM 886 O O . SER A 1 112 ? 17.543 2.337 -10.869 1.00 89.25 112 SER A O 1
ATOM 888 N N . ASP A 1 113 ? 19.680 3.017 -11.013 1.00 88.75 113 ASP A N 1
ATOM 889 C CA . ASP A 1 113 ? 19.367 4.315 -11.622 1.00 88.75 113 ASP A CA 1
ATOM 890 C C . ASP A 1 113 ? 18.586 4.123 -12.939 1.00 88.75 113 ASP A C 1
ATOM 892 O O . ASP A 1 113 ? 17.502 4.683 -13.119 1.00 88.75 113 ASP A O 1
ATOM 896 N N . MET A 1 114 ? 19.077 3.234 -13.815 1.00 84.62 114 MET A N 1
ATOM 897 C CA . MET A 1 114 ? 18.399 2.875 -15.065 1.00 84.62 114 MET A CA 1
ATOM 898 C C . MET A 1 114 ? 17.006 2.282 -14.833 1.00 84.62 114 MET A C 1
ATOM 900 O O . MET A 1 114 ? 16.089 2.579 -15.595 1.00 84.62 114 MET A O 1
ATOM 904 N N . PHE A 1 115 ? 16.825 1.441 -13.807 1.00 83.94 115 PHE A N 1
ATOM 905 C CA . PHE A 1 115 ? 15.521 0.861 -13.476 1.00 83.94 115 PHE A CA 1
ATOM 906 C C . PHE A 1 115 ? 14.477 1.962 -13.261 1.00 83.94 115 PHE A C 1
ATOM 908 O O . PHE A 1 115 ? 13.458 1.953 -13.954 1.00 83.94 115 PHE A O 1
ATOM 915 N N . TYR A 1 116 ? 14.755 2.950 -12.407 1.00 83.94 116 TYR A N 1
ATOM 916 C CA . TYR A 1 116 ? 13.822 4.052 -12.142 1.00 83.94 116 TYR A CA 1
ATOM 917 C C . TYR A 1 116 ? 13.635 4.988 -13.334 1.00 83.94 116 TYR A C 1
ATOM 919 O O . TYR A 1 116 ? 12.522 5.457 -13.575 1.00 83.94 116 TYR A O 1
ATOM 927 N N . GLU A 1 117 ? 14.690 5.240 -14.109 1.00 80.00 117 GLU A N 1
ATOM 928 C CA . GLU A 1 117 ? 14.586 6.037 -15.332 1.00 80.00 117 GLU A CA 1
ATOM 929 C C . GLU A 1 117 ? 13.599 5.405 -16.329 1.00 80.00 117 GLU A C 1
ATOM 931 O O . GLU A 1 117 ? 12.818 6.112 -16.964 1.00 80.00 117 GLU A O 1
ATOM 936 N N . THR A 1 118 ? 13.532 4.069 -16.405 1.00 74.56 118 THR A N 1
ATOM 937 C CA . THR A 1 118 ? 12.613 3.370 -17.326 1.00 74.56 118 THR A CA 1
ATOM 938 C C . THR A 1 118 ? 11.124 3.493 -16.986 1.00 74.56 118 THR A C 1
ATOM 940 O O . THR A 1 118 ? 10.288 3.091 -17.805 1.00 74.56 118 THR A O 1
ATOM 943 N N . TYR A 1 119 ? 10.782 4.001 -15.801 1.00 71.56 119 TYR A N 1
ATOM 944 C CA . TYR A 1 119 ? 9.403 4.330 -15.426 1.00 71.56 119 TYR A CA 1
ATOM 945 C C . TYR A 1 119 ? 9.030 5.769 -15.797 1.00 71.56 119 TYR A C 1
ATOM 947 O O . TYR A 1 119 ? 7.859 6.041 -16.024 1.00 71.56 119 TYR A O 1
ATOM 955 N N . ARG A 1 120 ? 10.013 6.673 -15.913 1.00 68.00 120 ARG A N 1
ATOM 956 C CA . ARG A 1 120 ? 9.782 8.116 -16.110 1.00 68.00 120 ARG A CA 1
ATOM 957 C C . ARG A 1 120 ? 10.039 8.601 -17.523 1.00 68.00 120 ARG A C 1
ATOM 959 O O . ARG A 1 120 ? 9.388 9.528 -17.993 1.00 68.00 120 ARG A O 1
ATOM 966 N N . THR A 1 121 ? 11.003 7.992 -18.197 1.00 65.50 121 THR A N 1
ATOM 967 C CA . THR A 1 121 ? 11.393 8.400 -19.540 1.00 65.50 121 THR A CA 1
ATOM 968 C C . THR A 1 121 ? 10.639 7.540 -20.550 1.00 65.50 121 THR A C 1
ATOM 970 O O . THR A 1 121 ? 10.776 6.310 -20.518 1.00 65.50 121 THR A O 1
ATOM 973 N N . PRO A 1 122 ? 9.876 8.139 -21.486 1.00 62.12 122 PRO A N 1
ATOM 974 C CA . PRO A 1 122 ? 9.384 7.414 -22.648 1.00 62.12 122 PRO A CA 1
ATOM 975 C C . PRO A 1 122 ? 10.584 6.773 -23.345 1.00 62.12 122 PRO A C 1
ATOM 977 O O . PRO A 1 122 ? 11.479 7.475 -23.819 1.00 62.12 122 PRO A O 1
ATOM 980 N N . LYS A 1 123 ? 10.661 5.437 -23.364 1.00 60.62 123 LYS A N 1
ATOM 981 C CA . LYS A 1 123 ? 11.770 4.765 -24.045 1.00 60.62 123 LYS A CA 1
ATOM 982 C C . LYS A 1 123 ? 11.727 5.143 -25.520 1.00 60.62 123 LYS A C 1
ATOM 984 O O . LYS A 1 123 ? 10.774 4.830 -26.221 1.00 60.62 123 LYS A O 1
ATOM 989 N N . LEU A 1 124 ? 12.782 5.797 -25.994 1.00 57.53 124 LEU A N 1
ATOM 990 C CA . LEU A 1 124 ? 12.953 6.092 -27.417 1.00 57.53 124 LEU A CA 1
ATOM 991 C C . LEU A 1 124 ? 13.360 4.834 -28.203 1.00 57.53 124 LEU A C 1
ATOM 993 O O . LEU A 1 124 ? 13.192 4.785 -29.418 1.00 57.53 124 LEU A O 1
ATOM 997 N N . THR A 1 125 ? 13.871 3.805 -27.514 1.00 66.00 125 THR A N 1
ATOM 998 C CA . THR A 1 125 ? 14.319 2.538 -28.101 1.00 66.00 125 THR A CA 1
ATOM 999 C C . THR A 1 125 ? 13.549 1.350 -27.524 1.00 66.00 125 THR A C 1
ATOM 1001 O O . THR A 1 125 ? 13.638 1.012 -26.341 1.00 66.00 125 THR A O 1
ATOM 1004 N N . TRP A 1 126 ? 12.781 0.693 -28.391 1.00 72.88 126 TRP A N 1
ATOM 1005 C CA . TRP A 1 126 ? 12.000 -0.499 -28.068 1.00 72.88 126 TRP A CA 1
ATOM 1006 C C . TRP A 1 126 ? 12.770 -1.757 -28.453 1.00 72.88 126 TRP A C 1
ATOM 1008 O O . TRP A 1 126 ? 13.470 -1.781 -29.467 1.00 72.88 126 TRP A O 1
ATOM 1018 N N . ARG A 1 127 ? 12.633 -2.821 -27.658 1.00 76.62 127 ARG A N 1
ATOM 1019 C CA . ARG A 1 127 ? 13.141 -4.138 -28.055 1.00 76.62 127 ARG A CA 1
ATOM 1020 C C . ARG A 1 127 ? 12.090 -4.799 -28.945 1.00 76.62 127 ARG A C 1
ATOM 1022 O O . ARG A 1 127 ? 10.898 -4.648 -28.707 1.00 76.62 127 ARG A O 1
ATOM 1029 N N . SER A 1 128 ? 12.531 -5.563 -29.936 1.00 79.25 128 SER A N 1
ATOM 1030 C CA . SER A 1 128 ? 11.658 -6.408 -30.764 1.00 79.25 128 SER A CA 1
ATOM 1031 C C . SER A 1 128 ? 11.346 -7.765 -30.121 1.00 79.25 128 SER A C 1
ATOM 1033 O O . SER A 1 128 ? 10.747 -8.620 -30.758 1.00 79.25 128 SER A O 1
ATOM 1035 N N . VAL A 1 129 ? 11.787 -7.979 -28.878 1.00 85.38 129 VAL A N 1
ATOM 1036 C CA . VAL A 1 129 ? 11.577 -9.223 -28.133 1.00 85.38 129 VAL A CA 1
ATOM 1037 C C . VAL A 1 129 ? 10.226 -9.163 -27.428 1.00 85.38 129 VAL A C 1
ATOM 1039 O O . VAL A 1 129 ? 9.915 -8.147 -26.798 1.00 85.38 129 VAL A O 1
ATOM 1042 N N . ASP A 1 130 ? 9.473 -10.259 -27.499 1.00 85.81 130 ASP A N 1
ATOM 1043 C CA . ASP A 1 130 ? 8.185 -10.420 -26.824 1.00 85.81 130 ASP A CA 1
ATOM 1044 C C . ASP A 1 130 ? 8.265 -10.047 -25.338 1.00 85.81 130 ASP A C 1
ATOM 1046 O O . ASP A 1 130 ? 9.232 -10.359 -24.634 1.00 85.81 130 ASP A O 1
ATOM 1050 N N . GLY A 1 131 ? 7.249 -9.323 -24.867 1.00 85.44 131 GLY A N 1
ATOM 1051 C CA . GLY A 1 131 ? 7.183 -8.818 -23.499 1.00 85.44 131 GLY A CA 1
ATOM 1052 C C . GLY A 1 131 ? 8.036 -7.569 -23.237 1.00 85.44 131 GLY A C 1
ATOM 1053 O O . GLY A 1 131 ? 8.051 -7.070 -22.112 1.00 85.44 131 GLY A O 1
ATOM 1054 N N . PHE A 1 132 ? 8.749 -7.043 -24.239 1.00 88.44 132 PHE A N 1
ATOM 1055 C CA . PHE A 1 132 ? 9.513 -5.790 -24.159 1.00 88.44 132 PHE A CA 1
ATOM 1056 C C . PHE A 1 132 ? 9.271 -4.859 -25.358 1.00 88.44 132 PHE A C 1
ATOM 1058 O O . PHE A 1 132 ? 10.071 -3.948 -25.613 1.00 88.44 132 PHE A O 1
ATOM 1065 N N . THR A 1 133 ? 8.179 -5.078 -26.085 1.00 89.31 133 THR A N 1
ATOM 1066 C CA . THR A 1 133 ? 7.761 -4.239 -27.206 1.00 89.31 133 THR A CA 1
ATOM 1067 C C . THR A 1 133 ? 7.126 -2.943 -26.707 1.00 89.31 133 THR A C 1
ATOM 1069 O O . THR A 1 133 ? 6.758 -2.809 -25.539 1.00 89.31 133 THR A O 1
ATOM 1072 N N . GLN A 1 134 ? 6.934 -1.975 -27.605 1.00 87.56 134 GLN A N 1
ATOM 1073 C CA . GLN A 1 134 ? 6.220 -0.739 -27.276 1.00 87.56 134 GLN A CA 1
ATOM 1074 C C . GLN A 1 134 ? 4.816 -0.998 -26.707 1.00 87.56 134 GLN A C 1
ATOM 1076 O O . GLN A 1 134 ? 4.395 -0.282 -25.804 1.00 87.56 134 GLN A O 1
ATOM 1081 N N . ARG A 1 135 ? 4.103 -2.025 -27.197 1.00 89.81 135 ARG A N 1
ATOM 1082 C CA . ARG A 1 135 ? 2.758 -2.372 -26.707 1.00 89.81 135 ARG A CA 1
ATOM 1083 C C . ARG A 1 135 ? 2.790 -2.845 -25.257 1.00 89.81 135 ARG A C 1
ATOM 1085 O O . ARG A 1 135 ? 1.950 -2.419 -24.471 1.00 89.81 135 ARG A O 1
ATOM 1092 N N . ASP A 1 136 ? 3.793 -3.644 -24.899 1.00 90.31 136 ASP A N 1
ATOM 1093 C CA . ASP A 1 136 ? 3.969 -4.147 -23.533 1.00 90.31 136 ASP A CA 1
ATOM 1094 C C . ASP A 1 136 ? 4.228 -2.998 -22.554 1.00 90.31 136 ASP A C 1
ATOM 1096 O O . ASP A 1 136 ? 3.599 -2.912 -21.502 1.00 90.31 136 ASP A O 1
ATOM 1100 N N . TYR A 1 137 ? 5.112 -2.064 -22.921 1.00 88.06 137 TYR A N 1
ATOM 1101 C CA . TYR A 1 137 ? 5.375 -0.875 -22.109 1.00 88.06 137 TYR A CA 1
ATOM 1102 C C . TYR A 1 137 ? 4.190 0.090 -22.063 1.00 88.06 137 TYR A C 1
ATOM 1104 O O . TYR A 1 137 ? 3.964 0.699 -21.022 1.00 88.06 137 TYR A O 1
ATOM 1112 N N . ALA A 1 138 ? 3.439 0.237 -23.158 1.00 90.00 138 ALA A N 1
ATOM 1113 C CA . ALA A 1 138 ? 2.252 1.084 -23.191 1.00 90.00 138 ALA A CA 1
ATOM 1114 C C . ALA A 1 138 ? 1.185 0.567 -22.220 1.00 90.00 138 ALA A C 1
ATOM 1116 O O . ALA A 1 138 ? 0.693 1.337 -21.398 1.00 90.00 138 ALA A O 1
ATOM 1117 N N . LEU A 1 139 ? 0.885 -0.736 -22.262 1.00 93.00 139 LEU A N 1
ATOM 1118 C CA . LEU A 1 139 ? -0.075 -1.351 -21.350 1.00 93.00 139 LEU A CA 1
ATOM 1119 C C . LEU A 1 139 ? 0.420 -1.312 -19.899 1.00 93.00 139 LEU A C 1
ATOM 1121 O O . LEU A 1 139 ? -0.333 -0.913 -19.010 1.00 93.00 139 LEU A O 1
ATOM 1125 N N . ARG A 1 140 ? 1.702 -1.631 -19.670 1.00 91.25 140 ARG A N 1
ATOM 1126 C CA . ARG A 1 140 ? 2.332 -1.500 -18.354 1.00 91.25 140 ARG A CA 1
ATOM 1127 C C . ARG A 1 140 ? 2.139 -0.086 -17.820 1.00 91.25 140 ARG A C 1
ATOM 1129 O O . ARG A 1 140 ? 1.532 0.073 -16.775 1.00 91.25 140 ARG A O 1
ATOM 1136 N N . ASN A 1 141 ? 2.604 0.939 -18.527 1.00 90.38 141 ASN A N 1
ATOM 1137 C CA . ASN A 1 141 ? 2.542 2.321 -18.047 1.00 90.38 141 ASN A CA 1
ATOM 1138 C C . ASN A 1 141 ? 1.094 2.793 -17.831 1.00 90.38 141 ASN A C 1
ATOM 1140 O O . ASN A 1 141 ? 0.816 3.437 -16.827 1.00 90.38 141 ASN A O 1
ATOM 1144 N N . ALA A 1 142 ? 0.162 2.420 -18.716 1.00 93.00 142 ALA A N 1
ATOM 1145 C CA . ALA A 1 142 ? -1.256 2.734 -18.537 1.00 93.00 142 ALA A CA 1
ATOM 1146 C C . ALA A 1 142 ? -1.818 2.147 -17.232 1.00 93.00 142 ALA A C 1
ATOM 1148 O O . ALA A 1 142 ? -2.603 2.802 -16.551 1.00 93.00 142 ALA A O 1
ATOM 1149 N N . SER A 1 143 ? -1.384 0.942 -16.852 1.00 95.19 143 SER A N 1
ATOM 1150 C CA . SER A 1 143 ? -1.851 0.285 -15.629 1.00 95.19 143 SER A CA 1
ATOM 1151 C C . SER A 1 143 ? -1.416 0.992 -14.338 1.00 95.19 143 SER A C 1
ATOM 1153 O O . SER A 1 143 ? -2.151 0.945 -13.358 1.00 95.19 143 SER A O 1
ATOM 1155 N N . TRP A 1 144 ? -0.274 1.689 -14.339 1.00 93.81 144 TRP A N 1
ATOM 1156 C CA . TRP A 1 144 ? 0.227 2.457 -13.187 1.00 93.81 144 TRP A CA 1
ATOM 1157 C C . TRP A 1 144 ? -0.387 3.861 -13.083 1.00 93.81 144 TRP A C 1
ATOM 1159 O O . TRP A 1 144 ? -0.251 4.520 -12.060 1.00 93.81 144 TRP A O 1
ATOM 1169 N N . HIS A 1 145 ? -1.105 4.323 -14.109 1.00 93.75 145 HIS A N 1
ATOM 1170 C CA . HIS A 1 145 ? -1.460 5.735 -14.232 1.00 93.75 145 HIS A CA 1
ATOM 1171 C C . HIS A 1 145 ? -2.267 6.292 -13.048 1.00 93.75 145 HIS A C 1
ATOM 1173 O O . HIS A 1 145 ? -2.001 7.407 -12.609 1.00 93.75 145 HIS A O 1
ATOM 1179 N N . VAL A 1 146 ? -3.229 5.534 -12.507 1.00 95.44 146 VAL A N 1
ATOM 1180 C CA . VAL A 1 146 ? -4.040 6.009 -11.372 1.00 95.44 146 VAL A CA 1
ATOM 1181 C C . VAL A 1 146 ? -3.192 6.114 -10.110 1.00 95.44 146 VAL A C 1
ATOM 1183 O O . VAL A 1 146 ? -3.231 7.150 -9.455 1.00 95.44 146 VAL A O 1
ATOM 1186 N N . THR A 1 147 ? -2.402 5.088 -9.780 1.00 94.62 147 THR A N 1
ATOM 1187 C CA . THR A 1 147 ? -1.522 5.157 -8.604 1.00 94.62 147 THR A CA 1
ATOM 1188 C C . THR A 1 147 ? -0.456 6.248 -8.745 1.00 94.62 147 THR A C 1
ATOM 1190 O O . THR A 1 147 ? -0.142 6.903 -7.752 1.00 94.62 147 THR A O 1
ATOM 1193 N N . ASP A 1 148 ? 0.056 6.492 -9.956 1.00 93.25 148 ASP A N 1
ATOM 1194 C CA . ASP A 1 148 ? 1.067 7.522 -10.214 1.00 93.25 148 ASP A CA 1
ATOM 1195 C C . ASP A 1 148 ? 0.506 8.934 -9.998 1.00 93.25 148 ASP A C 1
ATOM 1197 O O . ASP A 1 148 ? 1.197 9.775 -9.427 1.00 93.25 148 ASP A O 1
ATOM 1201 N N . ILE A 1 149 ? -0.764 9.188 -10.355 1.00 94.44 149 ILE A N 1
ATOM 1202 C CA . ILE A 1 149 ? -1.419 10.480 -10.083 1.00 94.44 149 ILE A CA 1
ATOM 1203 C C . ILE A 1 149 ? -1.316 10.832 -8.599 1.00 94.44 149 ILE A C 1
ATOM 1205 O O . ILE A 1 149 ? -0.931 11.950 -8.278 1.00 94.44 149 ILE A O 1
ATOM 1209 N N . PHE A 1 150 ? -1.629 9.901 -7.693 1.00 94.62 150 PHE A N 1
ATOM 1210 C CA . PHE A 1 150 ? -1.565 10.170 -6.253 1.00 94.62 150 PHE A CA 1
ATOM 1211 C C . PHE A 1 150 ? -0.129 10.213 -5.729 1.00 94.62 150 PHE A C 1
ATOM 1213 O O . PHE A 1 150 ? 0.193 11.078 -4.915 1.00 94.62 150 PHE A O 1
ATOM 1220 N N . ALA A 1 151 ? 0.743 9.337 -6.231 1.00 92.38 151 ALA A N 1
ATOM 1221 C CA . ALA A 1 151 ? 2.151 9.330 -5.855 1.00 92.38 151 ALA A CA 1
ATOM 1222 C C . ALA A 1 151 ? 2.874 10.631 -6.240 1.00 92.38 151 ALA A C 1
ATOM 1224 O O . ALA A 1 151 ? 3.869 10.977 -5.612 1.00 92.38 151 ALA A O 1
ATOM 1225 N N . GLU A 1 152 ? 2.406 11.336 -7.272 1.00 92.69 152 GLU A N 1
ATOM 1226 C CA . GLU A 1 152 ? 3.020 12.568 -7.784 1.00 92.69 152 GLU A CA 1
ATOM 1227 C C . GLU A 1 152 ? 2.223 13.833 -7.440 1.00 92.69 152 GLU A C 1
ATOM 1229 O O . GLU A 1 152 ? 2.744 14.941 -7.568 1.00 92.69 152 GLU A O 1
ATOM 1234 N N . LEU A 1 153 ? 0.987 13.693 -6.942 1.00 93.69 153 LEU A N 1
ATOM 1235 C CA . LEU A 1 153 ? 0.089 14.806 -6.609 1.00 93.69 153 LEU A CA 1
ATOM 1236 C C . LEU A 1 153 ? 0.737 15.837 -5.678 1.00 93.69 153 LEU A C 1
ATOM 1238 O O . LEU A 1 153 ? 0.442 17.030 -5.762 1.00 93.69 153 LEU A O 1
ATOM 1242 N N . ARG A 1 154 ? 1.590 15.359 -4.768 1.00 92.25 154 ARG A N 1
ATOM 1243 C CA . ARG A 1 154 ? 2.210 16.129 -3.684 1.00 92.25 154 ARG A CA 1
ATOM 1244 C C . ARG A 1 154 ? 3.739 16.021 -3.698 1.00 92.25 154 ARG A C 1
ATOM 1246 O O . ARG A 1 154 ? 4.375 16.219 -2.669 1.00 92.25 154 ARG A O 1
ATOM 1253 N N . ASP A 1 155 ? 4.334 15.763 -4.866 1.00 86.88 155 ASP A N 1
ATOM 1254 C CA . ASP A 1 155 ? 5.794 15.603 -5.010 1.00 86.88 155 ASP A CA 1
ATOM 1255 C C . ASP A 1 155 ? 6.554 16.880 -4.588 1.00 86.88 155 ASP A C 1
ATOM 1257 O O . ASP A 1 155 ? 7.684 16.790 -4.136 1.00 86.88 155 ASP A O 1
ATOM 1261 N N . GLY A 1 156 ? 5.926 18.064 -4.678 1.00 90.56 156 GLY A N 1
ATOM 1262 C CA . GLY A 1 156 ? 6.496 19.337 -4.202 1.00 90.56 156 GLY A CA 1
ATOM 1263 C C . GLY A 1 156 ? 6.446 19.561 -2.683 1.00 90.56 156 GLY A C 1
ATOM 1264 O O . GLY A 1 156 ? 6.967 20.571 -2.217 1.00 90.56 156 GLY A O 1
ATOM 1265 N N . ASP A 1 157 ? 5.811 18.655 -1.937 1.00 91.75 157 ASP A N 1
ATOM 1266 C CA . ASP A 1 157 ? 5.772 18.640 -0.470 1.00 91.75 157 ASP A CA 1
ATOM 1267 C C . ASP A 1 157 ? 6.637 17.488 0.101 1.00 91.75 157 ASP A C 1
ATOM 1269 O O . ASP A 1 157 ? 6.401 17.050 1.227 1.00 91.75 157 ASP A O 1
ATOM 1273 N N . ASP A 1 158 ? 7.588 16.949 -0.679 1.00 93.56 158 ASP A N 1
ATOM 1274 C CA . ASP A 1 158 ? 8.361 15.732 -0.368 1.00 93.56 158 ASP A CA 1
ATOM 1275 C C . ASP A 1 158 ? 7.477 14.511 -0.047 1.00 93.56 158 ASP A C 1
ATOM 1277 O O . ASP A 1 158 ? 7.790 13.714 0.842 1.00 93.56 158 ASP A O 1
ATOM 1281 N N . ARG A 1 159 ? 6.337 14.363 -0.740 1.00 93.25 159 ARG A N 1
ATOM 1282 C CA . ARG A 1 159 ? 5.400 13.248 -0.530 1.00 93.25 159 ARG A CA 1
ATOM 1283 C C . ARG A 1 159 ? 5.264 12.350 -1.746 1.00 93.25 159 ARG A C 1
ATOM 1285 O O . ARG A 1 159 ? 5.074 12.829 -2.862 1.00 93.25 159 ARG A O 1
ATOM 1292 N N . ARG A 1 160 ? 5.233 11.038 -1.503 1.00 93.62 160 ARG A N 1
ATOM 1293 C CA . ARG A 1 160 ? 4.856 10.006 -2.483 1.00 93.62 160 ARG A CA 1
ATOM 1294 C C . ARG A 1 160 ? 3.750 9.124 -1.910 1.00 93.62 160 ARG A C 1
ATOM 1296 O O . ARG A 1 160 ? 4.022 8.054 -1.361 1.00 93.62 160 ARG A O 1
ATOM 1303 N N . GLU A 1 161 ? 2.505 9.580 -2.028 1.00 94.56 161 GLU A N 1
ATOM 1304 C CA . GLU A 1 161 ? 1.359 8.935 -1.373 1.00 94.56 161 GLU A CA 1
ATOM 1305 C C . GLU A 1 161 ? 1.088 7.517 -1.910 1.00 94.56 161 GLU A C 1
ATOM 1307 O O . GLU A 1 161 ? 1.070 7.286 -3.121 1.00 94.56 161 GLU A O 1
ATOM 1312 N N . GLY A 1 162 ? 0.911 6.560 -0.996 1.00 92.00 162 GLY A N 1
ATOM 1313 C CA . GLY A 1 162 ? 0.787 5.125 -1.269 1.00 92.00 162 GLY A CA 1
ATOM 1314 C C . GLY A 1 162 ? 2.120 4.371 -1.396 1.00 92.00 162 GLY A C 1
ATOM 1315 O O . GLY A 1 162 ? 2.134 3.140 -1.486 1.00 92.00 162 GLY A O 1
ATOM 1316 N N . PHE A 1 163 ? 3.255 5.079 -1.390 1.00 93.38 163 PHE A N 1
ATOM 1317 C CA . PHE A 1 163 ? 4.588 4.469 -1.461 1.00 93.38 163 PHE A CA 1
ATOM 1318 C C . PHE A 1 163 ? 5.475 4.838 -0.278 1.00 93.38 163 PHE A C 1
ATOM 1320 O O . PHE A 1 163 ? 5.999 3.948 0.387 1.00 93.38 163 PHE A O 1
ATOM 1327 N N . LEU A 1 164 ? 5.663 6.136 -0.044 1.00 93.94 164 LEU A N 1
ATOM 1328 C CA . LEU A 1 164 ? 6.480 6.665 1.050 1.00 93.94 164 LEU A CA 1
ATOM 1329 C C . LEU A 1 164 ? 5.634 7.353 2.123 1.00 93.94 164 LEU A C 1
ATOM 1331 O O . LEU A 1 164 ? 6.084 7.484 3.256 1.00 93.94 164 LEU A O 1
ATOM 1335 N N . ASP A 1 165 ? 4.406 7.742 1.777 1.00 94.56 165 ASP A N 1
ATOM 1336 C CA . ASP A 1 165 ? 3.521 8.529 2.628 1.00 94.56 165 ASP A CA 1
ATOM 1337 C C . ASP A 1 165 ? 2.080 8.004 2.588 1.00 94.56 165 ASP A C 1
ATOM 1339 O O . ASP A 1 165 ? 1.651 7.500 1.544 1.00 94.56 165 ASP A O 1
ATOM 1343 N N . PRO A 1 166 ? 1.298 8.177 3.666 1.00 93.81 166 PRO A N 1
ATOM 1344 C CA . PRO A 1 166 ? -0.126 7.879 3.642 1.00 93.81 166 PRO A CA 1
ATOM 1345 C C . PRO A 1 166 ? -0.882 8.881 2.768 1.00 93.81 166 PRO A C 1
ATOM 1347 O O . PRO A 1 166 ? -0.453 10.025 2.558 1.00 93.81 166 PRO A O 1
ATOM 1350 N N . TYR A 1 167 ? -2.049 8.460 2.286 1.00 94.00 167 TYR A N 1
ATOM 1351 C CA . TYR A 1 167 ? -2.914 9.303 1.473 1.00 94.00 167 TYR A CA 1
ATOM 1352 C C . TYR A 1 167 ? -3.544 10.434 2.290 1.00 94.00 167 TYR A C 1
ATOM 1354 O O . TYR A 1 167 ? -4.070 10.209 3.381 1.00 94.00 167 TYR A O 1
ATOM 1362 N N . THR A 1 168 ? -3.582 11.641 1.718 1.00 93.06 168 THR A N 1
ATOM 1363 C CA . THR A 1 168 ? -4.171 12.835 2.366 1.00 93.06 168 THR A CA 1
ATOM 1364 C C . THR A 1 168 ? -5.454 13.334 1.702 1.00 93.06 168 THR A C 1
ATOM 1366 O O . THR A 1 168 ? -6.012 14.354 2.097 1.00 93.06 168 THR A O 1
ATOM 1369 N N . THR A 1 169 ? -5.949 12.622 0.689 1.00 90.88 169 THR A N 1
ATOM 1370 C CA . THR A 1 169 ? -7.075 13.064 -0.155 1.00 90.88 169 THR A CA 1
ATOM 1371 C C . THR A 1 169 ? -8.465 12.718 0.397 1.00 90.88 169 THR A C 1
ATOM 1373 O O . THR A 1 169 ? -9.474 13.046 -0.233 1.00 90.88 169 THR A O 1
ATOM 1376 N N . VAL A 1 170 ? -8.536 12.093 1.577 1.00 91.44 170 VAL A N 1
ATOM 1377 C CA . VAL A 1 170 ? -9.796 11.824 2.288 1.00 91.44 170 VAL A CA 1
ATOM 1378 C C . VAL A 1 170 ? -10.389 13.143 2.795 1.00 91.44 170 VAL A C 1
ATOM 1380 O O . VAL A 1 170 ? -9.689 13.986 3.351 1.00 91.44 170 VAL A O 1
ATOM 1383 N N . ARG A 1 171 ? -11.691 13.340 2.583 1.00 93.56 171 ARG A N 1
ATOM 1384 C CA . ARG A 1 171 ? -12.422 14.541 3.010 1.00 93.56 171 ARG A CA 1
ATOM 1385 C C . ARG A 1 171 ? -12.766 14.478 4.490 1.00 93.56 171 ARG A C 1
ATOM 1387 O O . ARG A 1 171 ? -12.913 13.392 5.041 1.00 93.56 171 ARG A O 1
ATOM 1394 N N . GLU A 1 172 ? -12.985 15.643 5.092 1.00 93.25 172 GLU A N 1
ATOM 1395 C CA . GLU A 1 172 ? -13.475 15.742 6.468 1.00 93.25 172 GLU A CA 1
ATOM 1396 C C . GLU A 1 172 ? -14.802 14.988 6.648 1.00 93.25 172 GLU A C 1
ATOM 1398 O O . GLU A 1 172 ? -15.695 15.044 5.797 1.00 93.25 172 GLU A O 1
ATOM 1403 N N . GLY A 1 173 ? -14.898 14.260 7.760 1.00 91.56 173 GLY A N 1
ATOM 1404 C CA . GLY A 1 173 ? -16.094 13.522 8.150 1.00 91.56 173 GLY A CA 1
ATOM 1405 C C . GLY A 1 173 ? -17.166 14.421 8.772 1.00 91.56 173 GLY A C 1
ATOM 1406 O O . GLY A 1 173 ? -16.953 15.621 8.969 1.00 91.56 173 GLY A O 1
ATOM 1407 N N . PRO A 1 174 ? -18.333 13.857 9.115 1.00 94.19 174 PRO A N 1
ATOM 1408 C CA . PRO A 1 174 ? -19.348 14.582 9.863 1.00 94.19 174 PRO A CA 1
ATOM 1409 C C . PRO A 1 174 ? -18.855 14.913 11.281 1.00 94.19 174 PRO A C 1
ATOM 1411 O O . PRO A 1 174 ? -18.009 14.225 11.845 1.00 94.19 174 PRO A O 1
ATOM 1414 N N . GLY A 1 175 ? -19.448 15.938 11.901 1.00 91.94 175 GLY A N 1
ATOM 1415 C CA . GLY A 1 175 ? -19.184 16.277 13.308 1.00 91.94 175 GLY A CA 1
ATOM 1416 C C . GLY A 1 175 ? -19.797 15.299 14.322 1.00 91.94 175 GLY A C 1
ATOM 1417 O O . GLY A 1 175 ? -19.570 15.436 15.520 1.00 91.94 175 GLY A O 1
ATOM 1418 N N . SER A 1 176 ? -20.592 14.333 13.857 1.00 94.69 176 SER A N 1
ATOM 1419 C CA . SER A 1 176 ? -21.240 13.302 14.669 1.00 94.69 176 SER A CA 1
ATOM 1420 C C . SER A 1 176 ? -20.652 11.931 14.362 1.00 94.69 176 SER A C 1
ATOM 1422 O O . SER A 1 176 ? -20.533 11.565 13.195 1.00 94.69 176 SER A O 1
ATOM 1424 N N . VAL A 1 177 ? -20.366 11.152 15.400 1.00 96.19 177 VAL A N 1
ATOM 1425 C CA . VAL A 1 177 ? -19.906 9.765 15.270 1.00 96.19 177 VAL A CA 1
ATOM 1426 C C . VAL A 1 177 ? -21.111 8.831 15.300 1.00 96.19 177 VAL A C 1
ATOM 1428 O O . VAL A 1 177 ? -21.950 8.949 16.196 1.00 96.19 177 VAL A O 1
ATOM 1431 N N . LEU A 1 178 ? -21.202 7.910 14.339 1.00 95.25 178 LEU A N 1
ATOM 1432 C CA . LEU A 1 178 ? -22.190 6.834 14.377 1.00 95.25 178 LEU A CA 1
ATOM 1433 C C . LEU A 1 178 ? -21.904 5.932 15.591 1.00 95.25 178 LEU A C 1
ATOM 1435 O O . LEU A 1 178 ? -20.789 5.433 15.697 1.00 95.25 178 LEU A O 1
ATOM 1439 N N . PRO A 1 179 ? -22.863 5.673 16.494 1.00 94.88 179 PRO A N 1
ATOM 1440 C CA . PRO A 1 179 ? -22.651 4.725 17.582 1.00 94.88 179 PRO A CA 1
ATOM 1441 C C . PRO A 1 179 ? -22.406 3.301 17.061 1.00 94.88 179 PRO A C 1
ATOM 1443 O O . PRO A 1 179 ? -23.158 2.802 16.228 1.00 94.88 179 PRO A O 1
ATOM 1446 N N . VAL A 1 180 ? -21.376 2.629 17.581 1.00 92.88 180 VAL A N 1
ATOM 1447 C CA . VAL A 1 180 ? -21.139 1.197 17.336 1.00 92.88 180 VAL A CA 1
ATOM 1448 C C . VAL A 1 180 ? -21.813 0.395 18.440 1.00 92.88 180 VAL A C 1
ATOM 1450 O O . VAL A 1 180 ? -21.392 0.453 19.594 1.00 92.88 180 VAL A O 1
ATOM 1453 N N . GLU A 1 181 ? -22.847 -0.360 18.076 1.00 91.44 181 GLU A N 1
ATOM 1454 C CA . GLU A 1 181 ? -23.587 -1.226 19.002 1.00 91.44 181 GLU A CA 1
ATOM 1455 C C . GLU A 1 181 ? -22.837 -2.540 19.272 1.00 91.44 181 GLU A C 1
ATOM 1457 O O . GLU A 1 181 ? -22.709 -2.963 20.421 1.00 91.44 181 GLU A O 1
ATOM 1462 N N . SER A 1 182 ? -22.279 -3.152 18.221 1.00 96.12 182 SER A N 1
ATOM 1463 C CA . SER A 1 182 ? -21.464 -4.369 18.294 1.00 96.12 182 SER A CA 1
ATOM 1464 C C . SER A 1 182 ? -20.218 -4.2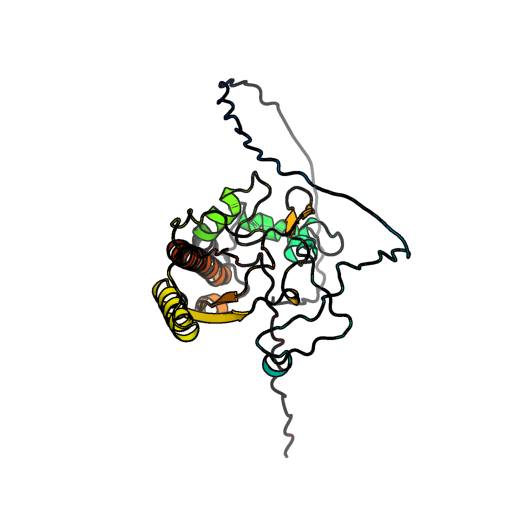49 17.404 1.00 96.12 182 SER A C 1
ATOM 1466 O O . SER A 1 182 ? -20.336 -3.975 16.203 1.00 96.12 182 SER A O 1
ATOM 1468 N N . PRO A 1 183 ? -19.009 -4.508 17.944 1.00 93.81 183 PRO A N 1
ATOM 1469 C CA . PRO A 1 183 ? -17.790 -4.612 17.143 1.00 93.81 183 PRO A CA 1
ATOM 1470 C C . PRO A 1 183 ? -17.875 -5.682 16.048 1.00 93.81 183 PRO A C 1
ATOM 1472 O O . PRO A 1 183 ? -17.336 -5.498 14.959 1.00 93.81 183 PRO A O 1
ATOM 1475 N N . GLU A 1 184 ? -18.565 -6.795 16.302 1.00 96.19 184 GLU A N 1
ATOM 1476 C CA . GLU A 1 184 ? -18.737 -7.890 15.348 1.00 96.19 184 GLU A CA 1
ATOM 1477 C C . GLU A 1 184 ? -19.631 -7.488 14.172 1.00 96.19 184 GLU A C 1
ATOM 1479 O O . GLU A 1 184 ? -19.360 -7.880 13.034 1.00 96.19 184 GLU A O 1
ATOM 1484 N N . GLU A 1 185 ? -20.692 -6.723 14.429 1.00 96.56 185 GLU A N 1
ATOM 1485 C CA . GLU A 1 185 ? -21.563 -6.167 13.389 1.00 96.56 185 GLU A CA 1
ATOM 1486 C C . GLU A 1 185 ? -20.836 -5.127 12.552 1.00 96.56 185 GLU A C 1
ATOM 1488 O O . GLU A 1 185 ? -20.797 -5.261 11.328 1.00 96.56 185 GLU A O 1
ATOM 1493 N N . MET A 1 186 ? -20.154 -4.185 13.204 1.00 96.75 186 MET A N 1
ATOM 1494 C CA . MET A 1 186 ? -19.346 -3.181 12.515 1.00 96.75 186 MET A CA 1
ATOM 1495 C C . MET A 1 186 ? -18.242 -3.836 11.670 1.00 96.75 186 MET A C 1
ATOM 1497 O O . MET A 1 186 ? -18.016 -3.465 10.520 1.00 96.75 186 MET A O 1
ATOM 1501 N N . ALA A 1 187 ? -17.597 -4.891 12.177 1.00 97.19 187 ALA A N 1
ATOM 1502 C CA . ALA A 1 187 ? -16.618 -5.654 11.408 1.00 97.19 187 ALA A CA 1
ATOM 1503 C C . ALA A 1 187 ? -17.239 -6.353 10.186 1.00 97.19 187 ALA A C 1
ATOM 1505 O O . ALA A 1 187 ? -16.597 -6.423 9.135 1.00 97.19 187 ALA A O 1
ATOM 1506 N N . ARG A 1 188 ? -18.467 -6.886 10.290 1.00 98.06 188 ARG A N 1
ATOM 1507 C CA . ARG A 1 188 ? -19.186 -7.462 9.138 1.00 98.06 188 ARG A CA 1
ATOM 1508 C C . ARG A 1 188 ? -19.528 -6.391 8.105 1.00 98.06 188 ARG A C 1
ATOM 1510 O O . ARG A 1 188 ? -19.315 -6.632 6.917 1.00 98.06 188 ARG A O 1
ATOM 1517 N N . GLU A 1 189 ? -19.995 -5.229 8.550 1.00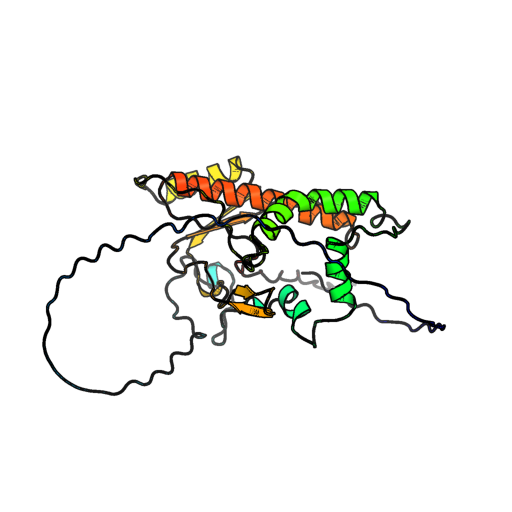 97.69 189 GLU A N 1
ATOM 1518 C CA . GLU A 1 189 ? -20.349 -4.103 7.685 1.00 97.69 189 GLU A CA 1
ATOM 1519 C C . GLU A 1 189 ? -19.125 -3.559 6.941 1.00 97.69 189 GLU A C 1
ATOM 1521 O O . GLU A 1 189 ? -19.135 -3.511 5.713 1.00 97.69 189 GLU A O 1
ATOM 1526 N N . ILE A 1 190 ? -18.024 -3.279 7.646 1.00 98.06 190 ILE A N 1
ATOM 1527 C CA . ILE A 1 190 ? -16.764 -2.814 7.044 1.00 98.06 190 ILE A CA 1
ATOM 1528 C C . ILE A 1 190 ? -16.245 -3.817 6.009 1.00 98.06 190 ILE A C 1
ATOM 1530 O O . ILE A 1 190 ? -15.841 -3.430 4.911 1.00 98.06 190 ILE A O 1
ATOM 1534 N N . LYS A 1 191 ? -16.271 -5.121 6.320 1.00 98.44 191 LYS A N 1
ATOM 1535 C CA . LYS A 1 191 ? -15.840 -6.161 5.371 1.00 98.44 191 LYS A CA 1
ATOM 1536 C C . LYS A 1 191 ? -16.748 -6.220 4.144 1.00 98.44 191 LYS A C 1
ATOM 1538 O O . LYS A 1 191 ? -16.256 -6.436 3.037 1.00 98.44 191 LYS A O 1
ATOM 1543 N N . HIS A 1 192 ? -18.056 -6.051 4.328 1.00 98.38 192 HIS A N 1
ATOM 1544 C CA . HIS A 1 192 ? -19.000 -5.987 3.219 1.00 98.38 192 HIS A CA 1
ATOM 1545 C C . HIS A 1 192 ? -18.751 -4.745 2.355 1.00 98.38 192 HIS A C 1
ATOM 1547 O O . HIS A 1 192 ? -18.595 -4.883 1.145 1.00 98.38 192 HIS A O 1
ATOM 1553 N N . ALA A 1 193 ? -18.610 -3.566 2.967 1.00 98.31 193 ALA A N 1
ATOM 1554 C CA . ALA A 1 193 ? -18.296 -2.317 2.282 1.00 98.31 193 ALA A CA 1
ATOM 1555 C C . ALA A 1 193 ? -16.990 -2.424 1.481 1.00 98.31 193 ALA A C 1
ATOM 1557 O O . ALA A 1 193 ? -16.984 -2.130 0.290 1.00 98.31 193 ALA A O 1
ATOM 1558 N N . ALA A 1 194 ? -15.909 -2.932 2.081 1.00 98.19 194 ALA A N 1
ATOM 1559 C CA . ALA A 1 194 ? -14.625 -3.107 1.400 1.00 98.19 194 ALA A CA 1
ATOM 1560 C C . ALA A 1 194 ? -14.737 -4.016 0.162 1.00 98.19 194 ALA A C 1
ATOM 1562 O O . ALA A 1 194 ? -14.204 -3.683 -0.896 1.00 98.19 194 ALA A O 1
ATOM 1563 N N . LYS A 1 195 ? -15.467 -5.136 0.261 1.00 98.19 195 LYS A N 1
ATOM 1564 C CA . LYS A 1 195 ? -15.712 -6.033 -0.882 1.00 98.19 195 LYS A CA 1
ATOM 1565 C C . LYS A 1 195 ? -16.553 -5.371 -1.968 1.00 98.19 195 LYS A C 1
ATOM 1567 O O . LYS A 1 195 ? -16.206 -5.463 -3.140 1.00 98.19 195 LYS A O 1
ATOM 1572 N N . THR A 1 196 ? -17.614 -4.665 -1.585 1.00 98.25 196 THR A N 1
ATOM 1573 C CA . THR A 1 196 ? -18.468 -3.907 -2.513 1.00 98.25 196 THR A CA 1
ATOM 1574 C C . THR A 1 196 ? -17.684 -2.816 -3.242 1.00 98.25 196 THR A C 1
ATOM 1576 O O . THR A 1 196 ? -17.906 -2.585 -4.427 1.00 98.25 196 THR A O 1
ATOM 1579 N N . LEU A 1 197 ? -16.723 -2.187 -2.564 1.00 97.75 197 LEU A N 1
ATOM 1580 C CA . LEU A 1 197 ? -15.824 -1.185 -3.140 1.00 97.75 197 LEU A CA 1
ATOM 1581 C C . LEU A 1 197 ? -14.716 -1.790 -4.014 1.00 97.75 197 LEU A C 1
ATOM 1583 O O . LEU A 1 197 ? -14.027 -1.050 -4.710 1.00 97.75 197 LEU A O 1
ATOM 1587 N N . GLY A 1 198 ? -14.570 -3.117 -4.017 1.00 97.00 198 GLY A N 1
ATOM 1588 C CA . GLY A 1 198 ? -13.693 -3.836 -4.932 1.00 97.00 198 GLY A CA 1
ATOM 1589 C C . GLY A 1 198 ? -12.498 -4.529 -4.285 1.00 97.00 198 GLY A C 1
ATOM 1590 O O . GLY A 1 198 ? -11.567 -4.851 -5.016 1.00 97.00 198 GLY A O 1
ATOM 1591 N N . ALA A 1 199 ? -12.474 -4.764 -2.970 1.00 97.81 199 ALA A N 1
ATOM 1592 C CA . ALA A 1 199 ? -11.503 -5.668 -2.342 1.00 97.81 199 ALA A CA 1
ATOM 1593 C C . ALA A 1 199 ? -11.835 -7.141 -2.638 1.00 97.81 199 ALA A C 1
ATOM 1595 O O . ALA A 1 199 ? -12.963 -7.574 -2.396 1.00 97.81 199 ALA A O 1
ATOM 1596 N N . ASP A 1 200 ? -10.859 -7.936 -3.086 1.00 97.44 200 ASP A N 1
ATOM 1597 C CA . ASP A 1 200 ? -11.062 -9.383 -3.263 1.00 97.44 200 ASP A CA 1
ATOM 1598 C C . ASP A 1 200 ? -11.055 -10.114 -1.905 1.00 97.44 200 ASP A C 1
ATOM 1600 O O . ASP A 1 200 ? -11.894 -10.981 -1.640 1.00 97.44 200 ASP A O 1
ATOM 1604 N N . LEU A 1 201 ? -10.148 -9.723 -1.003 1.00 97.75 201 LEU A N 1
ATOM 1605 C CA . LEU A 1 201 ? -10.095 -10.187 0.386 1.00 97.75 201 LEU A CA 1
ATOM 1606 C C . LEU A 1 201 ? -9.985 -9.005 1.349 1.00 97.75 201 LEU A C 1
ATOM 1608 O O . LEU A 1 201 ? -9.419 -7.966 1.019 1.00 97.75 201 LEU A O 1
ATOM 1612 N N . VAL A 1 202 ? -10.510 -9.188 2.562 1.00 98.00 202 VAL A N 1
ATOM 1613 C CA . VAL A 1 202 ? -10.453 -8.189 3.632 1.00 98.00 202 VAL A CA 1
ATOM 1614 C C . VAL A 1 202 ? -10.306 -8.857 5.000 1.00 98.00 202 VAL A C 1
ATOM 1616 O O . VAL A 1 202 ? -11.028 -9.803 5.332 1.00 98.00 202 VAL A O 1
ATOM 1619 N N . GLY A 1 203 ? -9.373 -8.347 5.796 1.00 95.88 203 GLY A N 1
ATOM 1620 C CA . GLY A 1 203 ? -9.112 -8.727 7.179 1.00 95.88 203 GLY A CA 1
ATOM 1621 C C . GLY A 1 203 ? -9.158 -7.507 8.094 1.00 95.88 203 GLY A C 1
ATOM 1622 O O . GLY A 1 203 ? -8.980 -6.378 7.647 1.00 95.88 203 GLY A O 1
ATOM 1623 N N . ILE A 1 204 ? -9.423 -7.734 9.378 1.00 95.00 204 ILE A N 1
ATOM 1624 C CA . ILE A 1 204 ? -9.378 -6.694 10.411 1.00 95.00 204 ILE A CA 1
ATOM 1625 C C . ILE A 1 204 ? -8.587 -7.267 11.579 1.00 95.00 204 ILE A C 1
ATOM 1627 O O . ILE A 1 204 ? -8.833 -8.405 11.979 1.00 95.00 204 ILE A O 1
ATOM 1631 N N . THR A 1 205 ? -7.642 -6.492 12.092 1.00 91.06 205 THR A N 1
ATOM 1632 C CA . THR A 1 205 ? -6.813 -6.833 13.251 1.00 91.06 205 THR A CA 1
ATOM 1633 C C . THR A 1 205 ? -6.580 -5.586 14.098 1.00 91.06 205 THR A C 1
ATOM 1635 O O . THR A 1 205 ? -6.804 -4.472 13.629 1.00 91.06 205 THR A O 1
ATOM 1638 N N . GLY A 1 206 ? -6.127 -5.752 15.338 1.00 88.31 206 GLY A N 1
ATOM 1639 C CA . GLY A 1 206 ? -5.621 -4.619 16.113 1.00 88.31 206 GLY A CA 1
ATOM 1640 C C . GLY A 1 206 ? -4.336 -4.070 15.510 1.00 88.31 206 GLY A C 1
ATOM 1641 O O . GLY A 1 206 ? -3.620 -4.777 14.796 1.00 88.31 206 GLY A O 1
ATOM 1642 N N . ASN A 1 207 ? -4.062 -2.805 15.802 1.00 87.38 207 ASN A N 1
ATOM 1643 C CA . ASN A 1 207 ? -2.808 -2.178 15.425 1.00 87.38 207 ASN A CA 1
ATOM 1644 C C . ASN A 1 207 ? -1.649 -2.725 16.270 1.00 87.38 207 ASN A C 1
ATOM 1646 O O . ASN A 1 207 ? -1.723 -2.739 17.496 1.00 87.38 207 ASN A O 1
ATOM 1650 N N . ASP A 1 208 ? -0.583 -3.161 15.607 1.00 87.88 208 ASP A N 1
ATOM 1651 C CA . ASP A 1 208 ? 0.632 -3.667 16.238 1.00 87.88 208 ASP A CA 1
ATOM 1652 C C . ASP A 1 208 ? 1.815 -2.809 15.786 1.00 87.88 208 ASP A C 1
ATOM 1654 O O . ASP A 1 208 ? 2.286 -2.886 14.647 1.00 87.88 208 ASP A O 1
ATOM 1658 N N . GLU A 1 209 ? 2.291 -1.972 16.708 1.00 87.44 209 GLU A N 1
ATOM 1659 C CA . GLU A 1 209 ? 3.330 -0.974 16.457 1.00 87.44 209 GLU A CA 1
ATOM 1660 C C . GLU A 1 209 ? 4.671 -1.583 16.025 1.00 87.44 209 GLU A C 1
ATOM 1662 O O . GLU A 1 209 ? 5.507 -0.890 15.445 1.00 87.44 209 GLU A O 1
ATOM 1667 N N . ARG A 1 210 ? 4.901 -2.883 16.252 1.00 89.62 210 ARG A N 1
ATOM 1668 C CA . ARG A 1 210 ? 6.116 -3.574 15.785 1.00 89.62 210 ARG A CA 1
ATOM 1669 C C . ARG A 1 210 ? 6.249 -3.545 14.263 1.00 89.62 210 ARG A C 1
ATOM 1671 O O . ARG A 1 210 ? 7.365 -3.567 13.735 1.00 89.62 210 ARG A O 1
ATOM 1678 N N . TRP A 1 211 ? 5.121 -3.466 13.562 1.00 88.44 211 TRP A N 1
ATOM 1679 C CA . TRP A 1 211 ? 5.059 -3.423 12.103 1.00 88.44 211 TRP A CA 1
ATOM 1680 C C . TRP A 1 211 ? 5.004 -2.005 11.548 1.00 88.44 211 TRP A C 1
ATOM 1682 O O . TRP A 1 211 ? 5.055 -1.823 10.340 1.00 88.44 211 TRP A O 1
ATOM 1692 N N . LEU A 1 212 ? 4.994 -0.988 12.405 1.00 89.25 212 LEU A N 1
ATOM 1693 C CA . LEU A 1 212 ? 5.118 0.395 11.982 1.00 89.25 212 LEU A CA 1
ATOM 1694 C C . LEU A 1 212 ? 6.565 0.765 11.684 1.00 89.25 212 LEU A C 1
ATOM 1696 O O . LEU A 1 212 ? 7.458 0.520 12.505 1.00 89.25 212 LEU A O 1
ATOM 1700 N N . TYR A 1 213 ? 6.793 1.447 10.557 1.00 91.88 213 TYR A N 1
ATOM 1701 C CA . TYR A 1 213 ? 8.087 2.083 10.325 1.00 91.88 213 TYR A CA 1
ATOM 1702 C C . TYR A 1 213 ? 8.394 3.078 11.453 1.00 91.88 213 TYR A C 1
ATOM 1704 O O . TYR A 1 213 ? 7.488 3.754 11.944 1.00 91.88 213 TYR A O 1
ATOM 1712 N N . THR A 1 214 ? 9.649 3.153 11.896 1.00 92.62 214 THR A N 1
ATOM 1713 C CA . THR A 1 214 ? 10.086 4.166 12.878 1.00 92.62 214 THR A CA 1
ATOM 1714 C C . THR A 1 214 ? 10.058 5.566 12.275 1.00 92.62 214 THR A C 1
ATOM 1716 O O . THR A 1 214 ? 9.557 6.497 12.899 1.00 92.62 214 THR A O 1
ATOM 1719 N N . HIS A 1 215 ? 10.531 5.680 11.036 1.00 93.56 215 HIS A N 1
ATOM 1720 C CA . HIS A 1 215 ? 10.577 6.904 10.248 1.00 93.56 215 HIS A CA 1
ATOM 1721 C C . HIS A 1 215 ? 10.118 6.627 8.817 1.00 93.56 215 HIS A C 1
ATOM 1723 O O . HIS A 1 215 ? 10.347 5.531 8.291 1.00 93.56 215 HIS A O 1
ATOM 1729 N N . ALA A 1 216 ? 9.516 7.635 8.191 1.00 93.69 216 ALA A N 1
ATOM 1730 C CA . ALA A 1 216 ? 9.289 7.653 6.753 1.00 93.69 216 ALA A CA 1
ATOM 1731 C C . ALA A 1 216 ? 10.564 8.115 6.021 1.00 93.69 216 ALA A C 1
ATOM 1733 O O . ALA A 1 216 ? 11.486 8.670 6.626 1.00 93.69 216 ALA A O 1
ATOM 1734 N N . TYR A 1 217 ? 10.643 7.877 4.715 1.00 95.44 217 TYR A N 1
ATOM 1735 C CA . TYR A 1 217 ? 11.787 8.260 3.889 1.00 95.44 217 TYR A CA 1
ATOM 1736 C C . TYR A 1 217 ? 11.504 9.547 3.103 1.00 95.44 217 TYR A C 1
ATOM 1738 O O . TYR A 1 217 ? 10.525 9.631 2.366 1.00 95.44 217 TYR A O 1
ATOM 1746 N N . SER A 1 218 ? 12.383 10.541 3.245 1.00 94.50 218 SER A N 1
ATOM 1747 C CA . SER A 1 218 ? 12.407 11.752 2.420 1.00 94.50 218 SER A CA 1
ATOM 1748 C C . SER A 1 218 ? 13.150 11.463 1.125 1.00 94.50 218 SER A C 1
ATOM 1750 O O . SER A 1 218 ? 14.328 11.092 1.148 1.00 94.50 218 SER A O 1
ATOM 1752 N N . ARG A 1 219 ? 12.486 11.654 -0.016 1.00 89.38 219 ARG A N 1
ATOM 1753 C CA . ARG A 1 219 ? 13.131 11.468 -1.318 1.00 89.38 219 ARG A CA 1
ATOM 1754 C C . ARG A 1 219 ? 13.904 12.709 -1.743 1.00 89.38 219 ARG A C 1
ATOM 1756 O O . ARG A 1 219 ? 14.893 12.577 -2.456 1.00 89.38 219 ARG A O 1
ATOM 1763 N N . GLU A 1 220 ? 13.470 13.887 -1.307 1.00 91.50 220 GLU A N 1
ATOM 1764 C CA . GLU A 1 220 ? 14.172 15.143 -1.572 1.00 91.50 220 GLU A CA 1
ATOM 1765 C C . GLU A 1 220 ? 15.538 15.200 -0.886 1.00 91.50 220 GLU A C 1
ATOM 1767 O O . GLU A 1 220 ? 16.513 15.644 -1.491 1.00 91.50 220 GLU A O 1
ATOM 1772 N N . ASN A 1 221 ? 15.614 14.731 0.364 1.00 91.31 221 ASN A N 1
ATOM 1773 C CA . ASN A 1 221 ? 16.823 14.843 1.183 1.00 91.31 221 ASN A CA 1
ATOM 1774 C C . ASN A 1 221 ? 17.559 13.514 1.367 1.00 91.31 221 ASN A C 1
ATOM 1776 O O . ASN A 1 221 ? 18.641 13.500 1.942 1.00 91.31 221 ASN A O 1
ATOM 1780 N N . GLU A 1 222 ? 16.982 12.396 0.920 1.00 93.38 222 GLU A N 1
ATOM 1781 C CA . GLU A 1 222 ? 17.545 11.050 1.077 1.00 93.38 222 GLU A CA 1
ATOM 1782 C C . GLU A 1 222 ? 17.785 10.632 2.556 1.00 93.38 222 GLU A C 1
ATOM 1784 O O . GLU A 1 222 ? 18.586 9.740 2.874 1.00 93.38 222 GLU A O 1
ATOM 1789 N N . HIS A 1 223 ? 17.035 11.247 3.474 1.00 93.75 223 HIS A N 1
ATOM 1790 C CA . HIS A 1 223 ? 17.110 11.064 4.926 1.00 93.75 223 HIS A CA 1
ATOM 1791 C C . HIS A 1 223 ? 15.777 10.589 5.524 1.00 93.75 223 HIS A C 1
ATOM 1793 O O . HIS A 1 223 ? 14.757 10.492 4.844 1.00 93.75 223 HIS A O 1
ATOM 1799 N N . GLU A 1 224 ? 15.799 10.243 6.809 1.00 95.06 224 GLU A N 1
ATOM 1800 C CA . GLU A 1 224 ? 14.589 9.944 7.575 1.00 95.06 224 GLU A CA 1
ATOM 1801 C C . GLU A 1 224 ? 13.767 11.217 7.810 1.00 95.06 224 GLU A C 1
ATOM 1803 O O . GLU A 1 224 ? 14.322 12.292 8.052 1.00 95.06 224 GLU A O 1
ATOM 1808 N N . LYS A 1 225 ? 12.442 11.080 7.785 1.00 94.38 225 LYS A N 1
ATOM 1809 C CA . LYS A 1 225 ? 11.485 12.103 8.216 1.00 94.38 225 LYS A CA 1
ATOM 1810 C C . LYS A 1 225 ? 10.468 11.496 9.197 1.00 94.38 225 LYS A C 1
ATOM 1812 O O . LYS A 1 225 ? 10.313 10.270 9.229 1.00 94.38 225 LYS A O 1
ATOM 1817 N N . PRO A 1 226 ? 9.786 12.315 10.021 1.00 91.38 226 PRO A N 1
ATOM 1818 C CA . PRO A 1 226 ? 8.806 11.809 10.979 1.00 91.38 226 PRO A CA 1
ATOM 1819 C C . PRO A 1 226 ? 7.724 10.953 10.310 1.00 91.38 226 PRO A C 1
ATOM 1821 O O . PRO A 1 226 ? 7.265 11.277 9.217 1.00 91.38 226 PRO A O 1
ATOM 1824 N N . GLN A 1 227 ? 7.322 9.868 10.972 1.00 85.56 227 GLN A N 1
ATOM 1825 C CA . GLN A 1 227 ? 6.200 9.042 10.528 1.00 85.56 227 GLN A CA 1
ATOM 1826 C C . GLN A 1 227 ? 4.874 9.737 10.872 1.00 85.56 227 GLN A C 1
ATOM 1828 O O . GLN A 1 227 ? 4.674 10.177 12.003 1.00 85.56 227 GLN A O 1
ATOM 1833 N N . GLU A 1 228 ? 3.971 9.823 9.897 1.00 84.81 228 GLU A N 1
ATOM 1834 C CA . GLU A 1 228 ? 2.674 10.496 10.043 1.00 84.81 228 GLU A CA 1
ATOM 1835 C C . GLU A 1 228 ? 1.558 9.551 10.469 1.00 84.81 228 GLU A C 1
ATOM 1837 O O . GLU A 1 228 ? 0.550 9.994 11.028 1.00 84.81 228 GLU A O 1
ATOM 1842 N N . VAL A 1 229 ? 1.717 8.248 10.213 1.00 80.94 229 VAL A N 1
ATOM 1843 C CA . VAL A 1 229 ? 0.709 7.288 10.647 1.00 80.94 229 VAL A CA 1
ATOM 1844 C C . VAL A 1 229 ? 0.804 7.106 12.155 1.00 80.94 229 VAL A C 1
ATOM 1846 O O . VAL A 1 229 ? 1.797 6.615 12.693 1.00 80.94 229 VAL A O 1
ATOM 1849 N N . SER A 1 230 ? -0.250 7.544 12.833 1.00 71.75 230 SER A N 1
ATOM 1850 C CA . SER A 1 230 ? -0.318 7.559 14.286 1.00 71.75 230 SER A CA 1
ATOM 1851 C C . SER A 1 230 ? -0.488 6.156 14.871 1.00 71.75 230 SER A C 1
ATOM 1853 O O . SER A 1 230 ? -1.201 5.313 14.322 1.00 71.75 230 SER A O 1
ATOM 1855 N N . THR A 1 231 ? 0.134 5.919 16.026 1.00 74.88 231 THR A N 1
ATOM 1856 C CA . THR A 1 231 ? 0.017 4.661 16.776 1.00 74.88 231 THR A CA 1
ATOM 1857 C C . THR A 1 231 ? -1.298 4.543 17.550 1.00 74.88 231 THR A C 1
ATOM 1859 O O . THR A 1 231 ? -1.699 3.446 17.923 1.00 74.88 231 THR A O 1
ATOM 1862 N N . ASP A 1 232 ? -2.021 5.651 17.736 1.00 82.81 232 ASP A N 1
ATOM 1863 C CA . ASP A 1 232 ? -3.287 5.713 18.481 1.00 82.81 232 ASP A CA 1
ATOM 1864 C C . ASP A 1 232 ? -4.510 5.166 17.708 1.00 82.81 232 ASP A C 1
ATOM 1866 O O . ASP A 1 232 ? -5.637 5.193 18.210 1.00 82.81 232 ASP A O 1
ATOM 1870 N N . LEU A 1 233 ? -4.318 4.671 16.481 1.00 86.19 233 LEU A N 1
ATOM 1871 C CA . LEU A 1 233 ? -5.345 3.936 15.745 1.00 86.19 233 LEU A CA 1
ATOM 1872 C C . LEU A 1 233 ? -5.480 2.530 16.337 1.00 86.19 233 LEU A C 1
ATOM 1874 O O . LEU A 1 233 ? -4.523 1.766 16.352 1.00 86.19 233 LEU A O 1
ATOM 1878 N N . GLY A 1 234 ? -6.676 2.171 16.809 1.00 87.12 234 GLY A N 1
ATOM 1879 C CA . GLY A 1 234 ? -6.885 0.887 17.488 1.00 87.12 234 GLY A CA 1
ATOM 1880 C C . GLY A 1 234 ? -6.926 -0.334 16.562 1.00 87.12 234 GLY A C 1
ATOM 1881 O O . GLY A 1 234 ? -6.606 -1.438 16.994 1.00 87.12 234 GLY A O 1
ATOM 1882 N N . ASN A 1 235 ? -7.313 -0.155 15.296 1.00 91.62 235 ASN A N 1
ATOM 1883 C CA . ASN A 1 235 ? -7.538 -1.252 14.353 1.00 91.62 235 ASN A CA 1
ATOM 1884 C C . ASN A 1 235 ? -6.898 -0.968 12.993 1.00 91.62 235 ASN A C 1
ATOM 1886 O O . ASN A 1 235 ? -6.846 0.176 12.546 1.00 91.62 235 ASN A O 1
ATOM 1890 N N . VAL A 1 236 ? -6.498 -2.039 12.316 1.00 93.12 236 VAL A N 1
ATOM 1891 C CA . VAL A 1 236 ? -5.991 -2.054 10.945 1.00 93.12 236 VAL A CA 1
ATOM 1892 C C . VAL A 1 236 ? -6.933 -2.897 10.093 1.00 93.12 236 VAL A C 1
ATOM 1894 O O . VAL A 1 236 ? -7.242 -4.045 10.424 1.00 93.12 236 VAL A O 1
ATOM 1897 N N . ILE A 1 237 ? -7.384 -2.322 8.980 1.00 95.56 237 ILE A N 1
ATOM 1898 C CA . ILE A 1 237 ? -8.165 -3.018 7.958 1.00 95.56 237 ILE A CA 1
ATOM 1899 C C . ILE A 1 237 ? -7.214 -3.328 6.809 1.00 95.56 237 ILE A C 1
ATOM 1901 O O . ILE A 1 237 ? -6.658 -2.424 6.194 1.00 95.56 237 ILE A O 1
ATOM 1905 N N . VAL A 1 238 ? -7.028 -4.612 6.530 1.00 95.81 238 VAL A N 1
ATOM 1906 C CA . VAL A 1 238 ? -6.127 -5.094 5.482 1.00 95.81 238 VAL A CA 1
ATOM 1907 C C . VAL A 1 238 ? -6.970 -5.541 4.303 1.00 95.81 238 VAL A C 1
ATOM 1909 O O . VAL A 1 238 ? -7.856 -6.378 4.470 1.00 95.81 238 VAL A O 1
ATOM 1912 N N . ILE A 1 239 ? -6.684 -5.020 3.114 1.00 96.56 239 ILE A N 1
ATOM 1913 C CA . ILE A 1 239 ? -7.256 -5.525 1.863 1.00 96.56 239 ILE A CA 1
ATOM 1914 C C . ILE A 1 239 ? -6.221 -6.368 1.122 1.00 96.56 239 ILE A C 1
ATOM 1916 O O . ILE A 1 239 ? -5.017 -6.178 1.289 1.00 96.56 239 ILE A O 1
ATOM 1920 N N . ALA A 1 240 ? -6.683 -7.295 0.290 1.00 95.62 240 ALA A N 1
ATOM 1921 C CA . ALA A 1 240 ? -5.832 -7.926 -0.706 1.00 95.62 240 ALA A CA 1
ATOM 1922 C C . ALA A 1 240 ? -6.560 -8.027 -2.042 1.00 95.62 240 ALA A C 1
ATOM 1924 O O . ALA A 1 240 ? -7.775 -8.245 -2.093 1.00 95.62 240 ALA A O 1
ATOM 1925 N N . GLN A 1 241 ? -5.783 -7.897 -3.111 1.00 95.00 241 GLN A N 1
ATOM 1926 C CA . GLN A 1 241 ? -6.248 -7.960 -4.486 1.00 95.00 241 GLN A CA 1
ATOM 1927 C C . GLN A 1 241 ? -5.575 -9.106 -5.223 1.00 95.00 241 GLN A C 1
ATOM 1929 O O . GLN A 1 241 ? -4.377 -9.364 -5.078 1.00 95.00 241 GLN A O 1
ATOM 1934 N N . SER A 1 242 ? -6.360 -9.792 -6.041 1.00 95.12 242 SER A N 1
ATOM 1935 C CA . SER A 1 242 ? -5.855 -10.789 -6.966 1.00 95.12 242 SER A CA 1
ATOM 1936 C C . SER A 1 242 ? -5.208 -10.106 -8.170 1.00 95.12 242 SER A C 1
ATOM 1938 O O . SER A 1 242 ? -5.778 -9.221 -8.806 1.00 95.12 242 SER A O 1
ATOM 1940 N N . MET A 1 243 ? -3.987 -10.531 -8.481 1.00 95.19 243 MET A N 1
ATOM 1941 C CA . MET A 1 243 ? -3.292 -10.146 -9.705 1.00 95.19 243 MET A CA 1
ATOM 1942 C C . MET A 1 243 ? -3.646 -11.111 -10.840 1.00 95.19 243 MET A C 1
ATOM 1944 O O . MET A 1 243 ? -3.836 -12.309 -10.612 1.00 95.19 243 MET A O 1
ATOM 1948 N N . ASP A 1 244 ? -3.647 -10.609 -12.075 1.00 96.06 244 ASP A N 1
ATOM 1949 C CA . ASP A 1 244 ? -3.828 -11.438 -13.267 1.00 96.06 244 ASP A CA 1
ATOM 1950 C C . ASP A 1 244 ? -2.689 -12.463 -13.403 1.00 96.06 244 ASP A C 1
ATOM 1952 O O . ASP A 1 244 ? -1.508 -12.125 -13.557 1.00 96.06 244 ASP A O 1
ATOM 1956 N N . ARG A 1 245 ? -3.055 -13.744 -13.341 1.00 96.06 245 ARG A N 1
ATOM 1957 C CA . ARG A 1 245 ? -2.107 -14.860 -13.352 1.00 96.06 245 ARG A CA 1
ATOM 1958 C C . ARG A 1 245 ? -1.362 -14.994 -14.677 1.00 96.06 245 ARG A C 1
ATOM 1960 O O . ARG A 1 245 ? -0.189 -15.371 -14.663 1.00 96.06 245 ARG A O 1
ATOM 1967 N N . GLU A 1 246 ? -2.011 -14.726 -15.802 1.00 95.81 246 GLU A N 1
ATOM 1968 C CA . GLU A 1 246 ? -1.395 -14.906 -17.116 1.00 95.81 246 GLU A CA 1
ATOM 1969 C C . GLU A 1 246 ? -0.392 -13.789 -17.395 1.00 95.81 246 GLU A C 1
ATOM 1971 O O . GLU A 1 246 ? 0.721 -14.071 -17.838 1.00 95.81 246 GLU A O 1
ATOM 1976 N N . LEU A 1 247 ? -0.700 -12.552 -16.996 1.00 94.75 247 LEU A N 1
ATOM 1977 C CA . LEU A 1 247 ? 0.273 -11.461 -16.989 1.00 94.75 247 LEU A CA 1
ATOM 1978 C C . LEU A 1 247 ? 1.466 -11.782 -16.077 1.00 94.75 247 LEU A C 1
ATOM 1980 O O . LEU A 1 247 ? 2.614 -11.624 -16.500 1.00 94.75 247 LEU A O 1
ATOM 1984 N N . LEU A 1 248 ? 1.234 -12.303 -14.867 1.00 94.25 248 LEU A N 1
ATOM 1985 C CA . LEU A 1 248 ? 2.316 -12.681 -13.948 1.00 94.25 248 LEU A CA 1
ATOM 1986 C C . LEU A 1 248 ? 3.232 -13.776 -14.510 1.00 94.25 248 LEU A C 1
ATOM 1988 O O . LEU A 1 248 ? 4.446 -13.725 -14.307 1.00 94.25 248 LEU A O 1
ATOM 1992 N N . ARG A 1 249 ? 2.687 -14.749 -15.251 1.00 95.56 249 ARG A N 1
ATOM 1993 C CA . ARG A 1 249 ? 3.471 -15.825 -15.885 1.00 95.56 249 ARG A CA 1
ATOM 1994 C C . ARG A 1 249 ? 4.458 -15.322 -16.937 1.00 95.56 249 ARG A C 1
ATOM 1996 O O . ARG A 1 249 ? 5.378 -16.055 -17.288 1.00 95.56 249 ARG A O 1
ATOM 2003 N N . THR A 1 250 ? 4.308 -14.086 -17.408 1.00 93.69 250 THR A N 1
ATOM 2004 C CA . THR A 1 250 ? 5.252 -13.467 -18.347 1.00 93.69 250 THR A CA 1
ATOM 2005 C C . THR A 1 250 ? 6.478 -12.858 -17.662 1.00 93.69 250 THR A C 1
ATOM 2007 O O . THR A 1 250 ? 7.323 -12.270 -18.339 1.00 93.69 250 THR A O 1
ATOM 2010 N N . ALA A 1 251 ? 6.604 -12.948 -16.333 1.00 92.06 251 ALA A N 1
ATOM 2011 C CA . ALA A 1 251 ? 7.775 -12.443 -15.622 1.00 92.06 251 ALA A CA 1
ATOM 2012 C C . ALA A 1 251 ? 9.071 -13.110 -16.137 1.00 92.06 251 ALA A C 1
ATOM 2014 O O . ALA A 1 251 ? 9.078 -14.316 -16.391 1.00 92.06 251 ALA A O 1
ATOM 2015 N N . PRO A 1 252 ? 10.186 -12.365 -16.284 1.00 89.81 252 PRO A N 1
ATOM 2016 C CA . PRO A 1 252 ? 10.418 -10.982 -15.847 1.00 89.81 252 PRO A CA 1
ATOM 2017 C C . PRO A 1 252 ? 10.193 -9.924 -16.953 1.00 89.81 252 PRO A C 1
ATOM 2019 O O . PRO A 1 252 ? 10.935 -8.943 -17.037 1.00 89.81 252 PRO A O 1
ATOM 2022 N N . SER A 1 253 ? 9.221 -10.121 -17.850 1.00 90.31 253 SER A N 1
ATOM 2023 C CA . SER A 1 253 ? 8.940 -9.172 -18.937 1.00 90.31 253 SER A CA 1
ATOM 2024 C C . SER A 1 253 ? 8.354 -7.839 -18.453 1.00 90.31 253 SER A C 1
ATOM 2026 O O . SER A 1 253 ? 7.800 -7.753 -17.355 1.00 90.31 253 SER A O 1
ATOM 2028 N N . ALA A 1 254 ? 8.407 -6.798 -19.293 1.00 86.56 254 ALA A N 1
ATOM 2029 C CA . ALA A 1 254 ? 7.718 -5.536 -19.009 1.00 86.56 254 ALA A CA 1
ATOM 2030 C C . ALA A 1 254 ? 6.197 -5.733 -18.905 1.00 86.56 254 ALA A C 1
ATOM 2032 O O . ALA A 1 254 ? 5.559 -5.074 -18.084 1.00 86.56 254 ALA A O 1
ATOM 2033 N N . LEU A 1 255 ? 5.645 -6.675 -19.680 1.00 89.06 255 LEU A N 1
ATOM 2034 C CA . LEU A 1 255 ? 4.226 -7.022 -19.669 1.00 89.06 255 LEU A CA 1
ATOM 2035 C C . LEU A 1 255 ? 3.755 -7.499 -18.288 1.00 89.06 255 LEU A C 1
ATOM 2037 O O . LEU A 1 255 ? 2.702 -7.055 -17.836 1.00 89.06 255 LEU A O 1
ATOM 2041 N N . SER A 1 256 ? 4.556 -8.299 -17.572 1.00 92.75 256 SER A N 1
ATOM 2042 C CA . SER A 1 256 ? 4.220 -8.733 -16.204 1.00 92.75 256 SER A CA 1
ATOM 2043 C C . SER A 1 256 ? 4.039 -7.576 -15.219 1.00 92.75 256 SER A C 1
ATOM 2045 O O . SER A 1 256 ? 3.229 -7.673 -14.299 1.00 92.75 256 SER A O 1
ATOM 2047 N N . GLY A 1 257 ? 4.707 -6.441 -15.456 1.00 91.06 257 GLY A N 1
ATOM 2048 C CA . GLY A 1 257 ? 4.543 -5.228 -14.655 1.00 91.06 257 GLY A CA 1
ATOM 2049 C C . GLY A 1 257 ? 3.154 -4.593 -14.774 1.00 91.06 257 GLY A C 1
ATOM 2050 O O . GLY A 1 257 ? 2.806 -3.758 -13.940 1.00 91.06 257 GLY A O 1
ATOM 2051 N N . THR A 1 258 ? 2.364 -4.991 -15.777 1.00 94.69 258 THR A N 1
ATOM 2052 C CA . THR A 1 258 ? 0.955 -4.599 -15.930 1.00 94.69 258 THR A CA 1
ATOM 2053 C C . THR A 1 258 ? 0.099 -5.156 -14.799 1.00 94.69 258 THR A C 1
ATOM 2055 O O . THR A 1 258 ? -0.726 -4.432 -14.254 1.00 94.69 258 THR A O 1
ATOM 2058 N N . ALA A 1 259 ? 0.307 -6.423 -14.411 1.00 96.00 259 ALA A N 1
ATOM 2059 C CA . ALA A 1 259 ? -0.457 -7.036 -13.322 1.00 96.00 259 ALA A CA 1
ATOM 2060 C C . ALA A 1 259 ? -0.258 -6.260 -12.015 1.00 96.00 259 ALA A C 1
ATOM 2062 O O . ALA A 1 259 ? -1.217 -5.963 -11.306 1.00 96.00 259 ALA A O 1
ATOM 2063 N N . THR A 1 260 ? 0.990 -5.881 -11.738 1.00 93.75 260 THR A N 1
ATOM 2064 C CA . THR A 1 260 ? 1.355 -5.089 -10.563 1.00 93.75 260 THR A CA 1
ATOM 2065 C C . THR A 1 260 ? 0.768 -3.680 -10.622 1.00 93.75 260 THR A C 1
ATOM 2067 O O . THR A 1 260 ? 0.107 -3.273 -9.674 1.00 93.75 260 THR A O 1
ATOM 2070 N N . GLY A 1 261 ? 0.944 -2.955 -11.733 1.00 94.50 261 GLY A N 1
ATOM 2071 C CA . GLY A 1 261 ? 0.434 -1.586 -11.861 1.00 94.50 261 GLY A CA 1
ATOM 2072 C C . GLY A 1 261 ? -1.085 -1.501 -11.775 1.00 94.50 261 GLY A C 1
ATOM 2073 O O . GLY A 1 261 ? -1.614 -0.688 -11.021 1.00 94.50 261 GLY A O 1
ATOM 2074 N N . ALA A 1 262 ? -1.788 -2.399 -12.471 1.00 96.25 262 ALA A N 1
ATOM 2075 C CA . ALA A 1 262 ? -3.248 -2.464 -12.433 1.00 96.25 262 ALA A CA 1
ATOM 2076 C C . ALA A 1 262 ? -3.763 -2.721 -11.011 1.00 96.25 262 ALA A C 1
ATOM 2078 O O . ALA A 1 262 ? -4.764 -2.136 -10.597 1.00 96.25 262 ALA A O 1
ATOM 2079 N N . THR A 1 263 ? -3.058 -3.568 -10.259 1.00 96.31 263 THR A N 1
ATOM 2080 C CA . THR A 1 263 ? -3.419 -3.891 -8.878 1.00 96.31 263 THR A CA 1
ATOM 2081 C C . THR A 1 263 ? -3.167 -2.715 -7.946 1.00 96.31 263 THR A C 1
ATOM 2083 O O . THR A 1 263 ? -4.071 -2.367 -7.200 1.00 96.31 263 THR A O 1
ATOM 2086 N N . TYR A 1 264 ? -2.027 -2.026 -8.065 1.00 96.62 264 TYR A N 1
ATOM 2087 C CA . TYR A 1 264 ? -1.771 -0.805 -7.295 1.00 96.62 264 TYR A CA 1
ATOM 2088 C C . TYR A 1 264 ? -2.825 0.274 -7.544 1.00 96.62 264 TYR A C 1
ATOM 2090 O O . TYR A 1 264 ? -3.371 0.841 -6.603 1.00 96.62 264 TYR A O 1
ATOM 2098 N N . SER A 1 265 ? -3.182 0.499 -8.808 1.00 96.94 265 SER A N 1
ATOM 2099 C CA . SER A 1 265 ? -4.255 1.423 -9.175 1.00 96.94 265 SER A CA 1
ATOM 2100 C C . SER A 1 265 ? -5.609 1.025 -8.567 1.00 96.94 265 SER A C 1
ATOM 2102 O O . SER A 1 265 ? -6.354 1.890 -8.104 1.00 96.94 265 SER A O 1
ATOM 2104 N N . ARG A 1 266 ? -5.935 -0.276 -8.529 1.00 97.00 266 ARG A N 1
ATOM 2105 C CA . ARG A 1 266 ? -7.146 -0.792 -7.869 1.00 97.00 266 ARG A CA 1
ATOM 2106 C C . ARG A 1 266 ? -7.078 -0.616 -6.351 1.00 97.00 266 ARG A C 1
ATOM 2108 O O . ARG A 1 266 ? -8.063 -0.178 -5.763 1.00 97.00 266 ARG A O 1
ATOM 2115 N N . ASP A 1 267 ? -5.936 -0.902 -5.730 1.00 96.75 267 ASP A N 1
ATOM 2116 C CA . ASP A 1 267 ? -5.725 -0.709 -4.294 1.00 96.75 267 ASP A CA 1
ATOM 2117 C C . ASP A 1 267 ? -5.919 0.754 -3.902 1.00 96.75 267 ASP A C 1
ATOM 2119 O O . ASP A 1 267 ? -6.649 1.022 -2.953 1.00 96.75 267 ASP A O 1
ATOM 2123 N N . THR A 1 268 ? -5.368 1.708 -4.662 1.00 96.62 268 THR A N 1
ATOM 2124 C CA . THR A 1 268 ? -5.582 3.143 -4.416 1.00 96.62 268 THR A CA 1
ATOM 2125 C C . THR A 1 268 ? -7.071 3.488 -4.356 1.00 96.62 268 THR A C 1
ATOM 2127 O O . THR A 1 268 ? -7.509 4.167 -3.428 1.00 96.62 268 THR A O 1
ATOM 2130 N N . ILE A 1 269 ? -7.869 2.990 -5.307 1.00 96.88 269 ILE A N 1
ATOM 2131 C CA . ILE A 1 269 ? -9.318 3.240 -5.345 1.00 96.88 269 ILE A CA 1
ATOM 2132 C C . ILE A 1 269 ? -9.997 2.665 -4.099 1.00 96.88 269 ILE A C 1
ATOM 2134 O O . ILE A 1 269 ? -10.760 3.366 -3.433 1.00 96.88 269 ILE A O 1
ATOM 2138 N N . VAL A 1 270 ? -9.717 1.402 -3.771 1.00 97.81 270 VAL A N 1
ATOM 2139 C CA . VAL A 1 270 ? -10.371 0.706 -2.656 1.00 97.81 270 VAL A CA 1
ATOM 2140 C C . VAL A 1 270 ? -9.980 1.316 -1.313 1.00 97.81 270 VAL A C 1
ATOM 2142 O O . VAL A 1 270 ? -10.863 1.565 -0.495 1.00 97.81 270 VAL A O 1
ATOM 2145 N N . LEU A 1 271 ? -8.692 1.598 -1.096 1.00 97.44 271 LEU A N 1
ATOM 2146 C CA . LEU A 1 271 ? -8.164 2.182 0.141 1.00 97.44 271 LEU A CA 1
ATOM 2147 C C . LEU A 1 271 ? -8.752 3.569 0.409 1.00 97.44 271 LEU A C 1
ATOM 2149 O O . LEU A 1 271 ? -9.216 3.836 1.517 1.00 97.44 271 LEU A O 1
ATOM 2153 N N . LEU A 1 272 ? -8.786 4.439 -0.603 1.00 97.56 272 LEU A N 1
ATOM 2154 C CA . LEU A 1 272 ? -9.385 5.767 -0.469 1.00 97.56 272 LEU A CA 1
ATOM 2155 C C . LEU A 1 272 ? -10.891 5.680 -0.219 1.00 97.56 272 LEU A C 1
ATOM 2157 O O . LEU A 1 272 ? -11.415 6.396 0.634 1.00 97.56 272 LEU A O 1
ATOM 2161 N N . ALA A 1 273 ? -11.591 4.789 -0.925 1.00 98.00 273 ALA A N 1
ATOM 2162 C CA . ALA A 1 273 ? -13.032 4.641 -0.776 1.00 98.00 273 ALA A CA 1
ATOM 2163 C C . ALA A 1 273 ? -13.422 4.090 0.603 1.00 98.00 273 ALA A C 1
ATOM 2165 O O . ALA A 1 273 ? -14.341 4.623 1.228 1.00 98.00 273 ALA A O 1
ATOM 2166 N N . ILE A 1 274 ? -12.722 3.067 1.111 1.00 98.00 274 ILE A N 1
ATOM 2167 C CA . ILE A 1 274 ? -13.017 2.511 2.438 1.00 98.00 274 ILE A CA 1
ATOM 2168 C C . ILE A 1 274 ? -12.639 3.491 3.551 1.00 98.00 274 ILE A C 1
ATOM 2170 O O . ILE A 1 274 ? -13.406 3.652 4.499 1.00 98.00 274 ILE A O 1
ATOM 2174 N N . ALA A 1 275 ? -11.517 4.208 3.418 1.00 97.19 275 ALA A N 1
ATOM 2175 C CA . ALA A 1 275 ? -11.145 5.248 4.373 1.00 97.19 275 ALA A CA 1
ATOM 2176 C C . ALA A 1 275 ? -12.183 6.376 4.396 1.00 97.19 275 ALA A C 1
ATOM 2178 O O . ALA A 1 275 ? -12.634 6.761 5.474 1.00 97.19 275 ALA A O 1
ATOM 2179 N N . GLN A 1 276 ? -12.641 6.838 3.226 1.00 97.94 276 GLN A N 1
ATOM 2180 C CA . GLN A 1 276 ? -13.705 7.837 3.141 1.00 97.94 276 GLN A CA 1
ATOM 2181 C C . GLN A 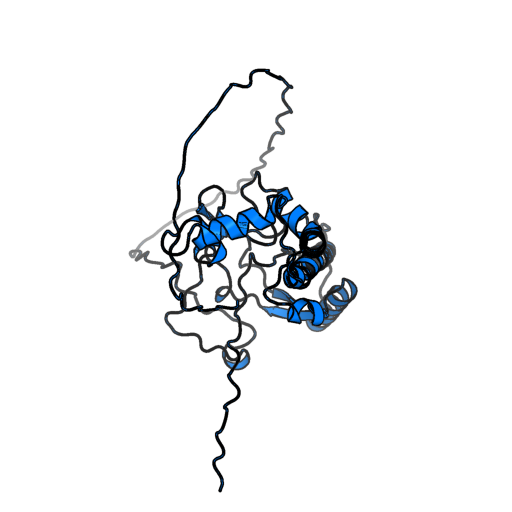1 276 ? -15.020 7.331 3.735 1.00 97.94 276 GLN A C 1
ATOM 2183 O O . GLN A 1 276 ? -15.704 8.093 4.410 1.00 97.94 276 GLN A O 1
ATOM 2188 N N . TYR A 1 277 ? -15.382 6.067 3.514 1.00 98.06 277 TYR A N 1
ATOM 2189 C CA . TYR A 1 277 ? -16.572 5.475 4.120 1.00 98.06 277 TYR A CA 1
ATOM 2190 C C . TYR A 1 277 ? -16.487 5.503 5.653 1.00 98.06 277 TYR A C 1
ATOM 2192 O O . TYR A 1 277 ? -17.397 6.018 6.295 1.00 98.06 277 TYR A O 1
ATOM 2200 N N . ILE A 1 278 ? -15.368 5.070 6.241 1.00 97.19 278 ILE A N 1
ATOM 2201 C CA . ILE A 1 278 ? -15.153 5.110 7.700 1.00 97.19 278 ILE A CA 1
ATOM 2202 C C . ILE A 1 278 ? -15.164 6.552 8.219 1.00 97.19 278 ILE A C 1
ATOM 2204 O O . ILE A 1 278 ? -15.782 6.845 9.243 1.00 97.19 278 ILE A O 1
ATOM 2208 N N . THR A 1 279 ? -14.546 7.473 7.479 1.00 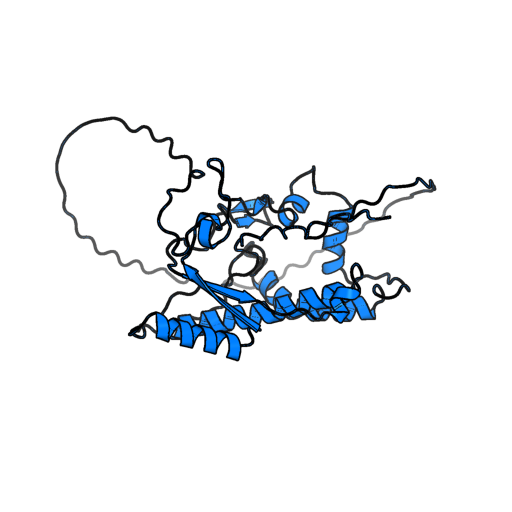96.81 279 THR A N 1
ATOM 2209 C CA . THR A 1 279 ? -14.596 8.905 7.791 1.00 96.81 279 THR A CA 1
ATOM 2210 C C . THR A 1 279 ? -16.013 9.459 7.730 1.00 96.81 279 THR A C 1
ATOM 2212 O O . THR A 1 279 ? -16.392 10.227 8.606 1.00 96.81 279 THR A O 1
ATOM 2215 N N . ASN A 1 280 ? -16.848 9.004 6.796 1.00 97.44 280 ASN A N 1
ATOM 2216 C CA . ASN A 1 280 ? -18.258 9.388 6.715 1.00 97.44 280 ASN A CA 1
ATOM 2217 C C . ASN A 1 280 ? -19.113 8.815 7.856 1.00 97.44 280 ASN A C 1
ATOM 2219 O O . ASN A 1 280 ? -20.154 9.389 8.163 1.00 97.44 280 ASN A O 1
ATOM 2223 N N . LEU A 1 281 ? -18.679 7.735 8.511 1.00 96.94 281 LEU A N 1
ATOM 2224 C CA . LEU A 1 281 ? -19.280 7.246 9.760 1.00 96.94 281 LEU A CA 1
ATOM 2225 C C . LEU A 1 281 ? -18.862 8.088 10.987 1.00 96.94 281 LEU A C 1
ATOM 2227 O O . LEU A 1 281 ? -19.334 7.841 12.095 1.00 96.94 281 LEU A O 1
ATOM 2231 N N . GLY A 1 282 ? -17.982 9.078 10.801 1.00 96.25 282 GLY A N 1
ATOM 2232 C CA . GLY A 1 282 ? -17.458 9.953 11.853 1.00 96.25 282 GLY A CA 1
ATOM 2233 C C . GLY A 1 282 ? -16.188 9.431 12.531 1.00 96.25 282 GLY A C 1
ATOM 2234 O O . GLY A 1 282 ? -15.758 9.992 13.536 1.00 96.25 282 GLY A O 1
ATOM 2235 N N . TYR A 1 283 ? -15.562 8.377 12.001 1.00 94.62 283 TYR A N 1
ATOM 2236 C CA . TYR A 1 283 ? -14.340 7.796 12.562 1.00 94.62 283 TYR A CA 1
ATOM 2237 C C . TYR A 1 283 ? -13.092 8.236 11.798 1.00 94.62 283 TYR A C 1
ATOM 2239 O O . TYR A 1 283 ? -13.086 8.317 10.574 1.00 94.62 283 TYR A O 1
ATOM 2247 N N . ARG A 1 284 ? -11.980 8.455 12.505 1.00 92.88 284 ARG A N 1
ATOM 2248 C CA . ARG A 1 284 ? -10.696 8.737 11.851 1.00 92.88 284 ARG A CA 1
ATOM 2249 C C . ARG A 1 284 ? -10.190 7.486 11.128 1.00 92.88 284 ARG A C 1
ATOM 2251 O O . ARG A 1 284 ? -10.028 6.440 11.753 1.00 92.88 284 ARG A O 1
ATOM 2258 N N . ALA A 1 285 ? -9.873 7.625 9.844 1.00 94.00 285 ALA A N 1
ATOM 2259 C CA . ALA A 1 285 ? -9.235 6.592 9.038 1.00 94.00 285 ALA A CA 1
ATOM 2260 C C . ALA A 1 285 ? -8.049 7.179 8.269 1.00 94.00 285 ALA A C 1
ATOM 2262 O O . ALA A 1 285 ? -8.131 8.292 7.754 1.00 94.00 285 ALA A O 1
ATOM 2263 N N . VAL A 1 286 ? -6.961 6.417 8.183 1.00 93.69 286 VAL A N 1
ATOM 2264 C CA . VAL A 1 286 ? -5.784 6.761 7.379 1.00 93.69 286 VAL A CA 1
ATOM 2265 C C . VAL A 1 286 ? -5.645 5.695 6.304 1.00 93.69 286 VAL A C 1
ATOM 2267 O O . VAL A 1 286 ? -5.493 4.516 6.620 1.00 93.69 286 VAL A O 1
ATOM 2270 N N . ALA A 1 287 ? -5.739 6.098 5.038 1.00 94.69 287 ALA A N 1
ATOM 2271 C CA . ALA A 1 287 ? -5.465 5.202 3.925 1.00 94.69 287 ALA A CA 1
ATOM 2272 C C . ALA A 1 287 ? -3.949 5.116 3.719 1.00 94.69 287 ALA A C 1
ATOM 2274 O O . ALA A 1 287 ? -3.277 6.132 3.548 1.00 94.69 287 ALA A O 1
ATOM 2275 N N . SER A 1 288 ? -3.433 3.894 3.724 1.00 91.88 288 SER A N 1
ATOM 2276 C CA . SER A 1 288 ? -2.016 3.578 3.571 1.00 91.88 288 SER A CA 1
ATOM 2277 C C . SER A 1 288 ? -1.871 2.344 2.689 1.00 91.88 288 SER A C 1
ATOM 2279 O O . SER A 1 288 ? -2.782 1.514 2.622 1.00 91.88 288 SER A O 1
ATOM 2281 N N . MET A 1 289 ? -0.748 2.247 1.989 1.00 91.75 289 MET A N 1
ATOM 2282 C CA . MET A 1 289 ? -0.413 1.145 1.100 1.00 91.75 289 MET A CA 1
ATOM 2283 C C . MET A 1 289 ? 1.000 0.632 1.410 1.00 91.75 289 MET A C 1
ATOM 2285 O O . MET A 1 289 ? 1.167 -0.076 2.398 1.00 91.75 289 MET A O 1
ATOM 2289 N N . ASN A 1 290 ? 2.028 0.955 0.612 1.00 89.94 290 ASN A N 1
ATOM 2290 C CA . ASN A 1 290 ? 3.395 0.475 0.877 1.00 89.94 290 ASN A CA 1
ATOM 2291 C C . ASN A 1 290 ? 4.141 1.333 1.918 1.00 89.94 290 ASN A C 1
ATOM 2293 O O . ASN A 1 290 ? 5.247 0.990 2.332 1.00 89.94 290 ASN A O 1
ATOM 2297 N N . ASP A 1 291 ? 3.547 2.452 2.327 1.00 78.81 291 ASP A N 1
ATOM 2298 C CA . ASP A 1 291 ? 4.042 3.364 3.359 1.00 78.81 291 ASP A CA 1
ATOM 2299 C C . ASP A 1 291 ? 3.826 2.836 4.793 1.00 78.81 291 ASP A C 1
ATOM 2301 O O . ASP A 1 291 ? 4.321 3.418 5.760 1.00 78.81 291 ASP A O 1
ATOM 2305 N N . TRP A 1 292 ? 3.173 1.677 4.918 1.00 67.44 292 TRP A N 1
ATOM 2306 C CA . TRP A 1 292 ? 3.053 0.878 6.132 1.00 67.44 292 TRP A CA 1
ATOM 2307 C C . TRP A 1 292 ? 3.671 -0.508 5.920 1.00 67.44 292 TRP A C 1
ATOM 2309 O O . TRP A 1 292 ? 3.483 -1.143 4.882 1.00 67.44 292 TRP A O 1
ATOM 2319 N N . ARG A 1 293 ? 4.406 -1.025 6.911 1.00 61.53 293 ARG A N 1
ATOM 2320 C CA . ARG A 1 293 ? 5.057 -2.334 6.790 1.00 61.53 293 ARG A CA 1
ATOM 2321 C C . ARG A 1 293 ? 4.114 -3.454 7.229 1.00 61.53 293 ARG A C 1
ATOM 2323 O O . ARG A 1 293 ? 3.545 -3.436 8.313 1.00 61.53 293 ARG A O 1
ATOM 2330 N N . TRP A 1 294 ? 4.008 -4.485 6.396 1.00 51.50 294 TRP A N 1
ATOM 2331 C CA . TRP A 1 294 ? 3.353 -5.745 6.748 1.00 51.50 294 TRP A CA 1
ATOM 2332 C C . TRP A 1 294 ? 4.396 -6.838 7.051 1.00 51.50 294 TRP A C 1
ATOM 2334 O O . TRP A 1 294 ? 5.382 -6.953 6.312 1.00 51.50 294 TRP A O 1
ATOM 2344 N N . PRO A 1 295 ? 4.210 -7.678 8.086 1.00 48.31 295 PRO A N 1
ATOM 2345 C CA . PRO A 1 295 ? 5.031 -8.868 8.284 1.00 48.31 295 PRO A CA 1
ATOM 2346 C C . PRO A 1 295 ? 4.787 -9.886 7.161 1.00 48.31 295 PRO A C 1
ATOM 2348 O O . PRO A 1 295 ? 3.735 -10.517 7.063 1.00 48.31 295 PRO A O 1
ATOM 2351 N N . SER A 1 296 ? 5.765 -10.080 6.276 1.00 37.62 296 SER A N 1
ATOM 2352 C CA . SER A 1 296 ? 5.674 -11.130 5.259 1.00 37.62 296 SER A CA 1
ATOM 2353 C C . SER A 1 296 ? 5.948 -12.501 5.877 1.00 37.62 296 SER A C 1
ATOM 2355 O O . SER A 1 296 ? 7.038 -12.731 6.404 1.00 37.62 296 SER A O 1
ATOM 2357 N N . ARG A 1 297 ? 5.005 -13.440 5.739 1.00 38.41 297 ARG A N 1
ATOM 2358 C CA . ARG A 1 297 ? 5.231 -14.857 6.047 1.00 38.41 297 ARG A CA 1
ATOM 2359 C C . ARG A 1 297 ? 6.354 -15.400 5.158 1.00 38.41 297 ARG A C 1
ATOM 2361 O O . ARG A 1 297 ? 6.300 -15.254 3.936 1.00 38.41 297 ARG A O 1
ATOM 2368 N N . SER A 1 298 ? 7.349 -16.059 5.747 1.00 27.39 298 SER A N 1
ATOM 2369 C CA . SER A 1 298 ? 8.270 -16.885 4.960 1.00 27.39 298 SER A CA 1
ATOM 2370 C C . SER A 1 298 ? 7.493 -18.106 4.463 1.00 27.39 298 SER A C 1
ATOM 2372 O O . SER A 1 298 ? 6.917 -18.808 5.293 1.00 27.39 298 SER A O 1
ATOM 2374 N N . PRO A 1 299 ? 7.421 -18.391 3.149 1.00 32.69 299 PRO A N 1
ATOM 2375 C CA . PRO A 1 299 ? 6.794 -19.621 2.694 1.00 32.69 299 PRO A CA 1
ATOM 2376 C C . PRO A 1 299 ? 7.593 -20.795 3.261 1.00 32.69 299 PRO A C 1
ATOM 2378 O O . PRO A 1 299 ? 8.765 -20.984 2.921 1.00 32.69 299 PRO A O 1
ATOM 2381 N N . SER A 1 300 ? 6.969 -21.573 4.143 1.00 31.55 300 SER A N 1
ATOM 2382 C CA . SER A 1 300 ? 7.492 -22.866 4.553 1.00 31.55 300 SER A CA 1
ATOM 2383 C C . SER A 1 300 ? 7.673 -23.703 3.287 1.00 31.55 300 SER A C 1
ATOM 2385 O O . SER A 1 300 ? 6.728 -23.972 2.545 1.00 31.55 300 SER A O 1
ATOM 2387 N N . ARG A 1 301 ? 8.928 -24.043 2.975 1.00 29.66 301 ARG A N 1
ATOM 2388 C CA . ARG A 1 301 ? 9.250 -24.952 1.873 1.00 29.66 301 ARG A CA 1
ATOM 2389 C C . ARG A 1 301 ? 8.506 -26.270 2.120 1.00 29.66 301 ARG A C 1
ATOM 2391 O O . ARG A 1 301 ? 8.730 -26.865 3.173 1.00 29.66 301 ARG A O 1
ATOM 2398 N N . PRO A 1 302 ? 7.688 -26.777 1.182 1.00 33.59 302 PRO A N 1
ATOM 2399 C CA . PRO A 1 302 ? 7.248 -28.160 1.247 1.00 33.59 302 PRO A CA 1
ATOM 2400 C C . PRO A 1 302 ? 8.498 -29.037 1.158 1.00 33.59 302 PRO A C 1
ATOM 2402 O O . PRO A 1 302 ? 9.256 -28.947 0.188 1.00 33.59 302 PRO A O 1
ATOM 2405 N N . GLY A 1 303 ? 8.749 -29.828 2.199 1.00 28.19 303 GLY A N 1
ATOM 2406 C CA . GLY A 1 303 ? 9.854 -30.772 2.234 1.00 28.19 303 GLY A CA 1
ATOM 2407 C C . GLY A 1 303 ? 9.746 -31.734 1.057 1.00 28.19 303 GLY A C 1
ATOM 2408 O O . GLY A 1 303 ? 8.815 -32.530 0.978 1.00 28.19 303 GLY A O 1
ATOM 2409 N N . TRP A 1 304 ? 10.704 -31.665 0.136 1.00 28.38 304 TRP A N 1
ATOM 2410 C CA . TRP A 1 304 ? 10.965 -32.766 -0.777 1.00 28.38 304 TRP A CA 1
ATOM 2411 C C . TRP A 1 304 ? 11.582 -33.892 0.048 1.00 28.38 304 TRP A C 1
ATOM 2413 O O . TRP A 1 304 ? 12.793 -33.944 0.253 1.00 28.38 304 TRP A O 1
ATOM 2423 N N . ALA A 1 305 ? 10.727 -34.771 0.566 1.00 28.00 305 ALA A N 1
ATOM 2424 C CA . ALA A 1 305 ? 11.149 -36.086 1.001 1.00 28.00 305 ALA A CA 1
ATOM 2425 C C . ALA A 1 305 ? 11.547 -36.866 -0.257 1.00 28.00 305 ALA A C 1
ATOM 2427 O O . ALA A 1 305 ? 10.699 -37.309 -1.030 1.00 28.00 305 ALA A O 1
ATOM 2428 N N . SER A 1 306 ? 12.853 -36.999 -0.476 1.00 31.03 306 SER A N 1
ATOM 2429 C CA . SER A 1 306 ? 13.414 -38.011 -1.360 1.00 31.03 306 SER A CA 1
ATOM 2430 C C . SER A 1 306 ? 13.032 -39.381 -0.802 1.00 31.03 306 SER A C 1
ATOM 2432 O O . SER A 1 306 ? 13.711 -39.923 0.070 1.00 31.03 306 SER A O 1
ATOM 2434 N N . THR A 1 307 ? 11.920 -39.932 -1.274 1.00 29.78 307 THR A N 1
ATOM 2435 C CA . THR A 1 307 ? 11.639 -41.356 -1.131 1.00 29.78 307 THR A CA 1
ATOM 2436 C C . THR A 1 307 ? 12.494 -42.077 -2.162 1.00 29.78 307 THR A C 1
ATOM 2438 O O . THR A 1 307 ? 12.148 -42.201 -3.331 1.00 29.78 307 THR A O 1
ATOM 2441 N N . GLY A 1 308 ? 13.681 -42.493 -1.724 1.00 30.61 308 GLY A N 1
ATOM 2442 C CA . GLY A 1 308 ? 14.363 -43.605 -2.360 1.00 30.61 308 GLY A CA 1
ATOM 2443 C C . GLY A 1 308 ? 13.578 -44.876 -2.060 1.00 30.61 308 GLY A C 1
ATOM 2444 O O . GLY A 1 308 ? 13.355 -45.194 -0.893 1.00 30.61 308 GLY A O 1
ATOM 2445 N N . ALA A 1 309 ? 13.162 -45.585 -3.101 1.00 28.70 309 ALA A N 1
ATOM 2446 C CA . ALA A 1 309 ? 12.799 -46.990 -3.022 1.00 28.70 309 ALA A CA 1
ATOM 2447 C C . ALA A 1 309 ? 12.970 -47.628 -4.409 1.00 28.70 309 ALA A C 1
ATOM 2449 O O . ALA A 1 309 ? 12.198 -47.335 -5.317 1.00 28.70 309 ALA A O 1
ATOM 2450 N N . THR A 1 310 ? 14.011 -48.469 -4.472 1.00 36.16 310 THR A N 1
ATOM 2451 C CA . THR A 1 310 ? 14.278 -49.618 -5.366 1.00 36.16 310 THR A CA 1
ATOM 2452 C C . THR A 1 310 ? 14.283 -49.412 -6.871 1.00 36.16 310 THR A C 1
ATOM 2454 O O . THR A 1 310 ? 13.191 -49.265 -7.457 1.00 36.16 310 THR A O 1
#